Protein AF-A0A2V1B297-F1 (afdb_monomer_lite)

Foldseek 3Di:
DDDPDPPDPLPDDWAQDPVPRDIFRQDPVLVVVVVVCVVVVQDDPHSVSDDPVSVVVRVVVVVVVVVVVVVVVVVVPDDDDDDDDPDDDDDDDDDDDDDDDDDDDDDDADDQDDLPDPDDQLVLLVVLLVVLLVVDDDPVLSVLSVQLSCQCNVVVNGLSNLQRVLDLCSSVVVPRDPVSSNCSSVCSVVVSVVVVVVVVVD

Sequence (202 aa):
MRCTGPPCDKGPYCWCDPIGKKHYKLHTDTMTSLVEFVEDGNTLATHDDVPEDIREQLYAEDRLARERHQKASRSVGTSAGSLPSIPITITMLPPPAVGTPAPEVALAPKPIQRFDIPGYLDEQVEEYCTWQKSRVKKPSLKVEYQKACDLMIGEGMTLGLISRDRDPKFLTDNGVKRGPAEHVVGDIDYWFKSVKRVRSEE

Radius of gyration: 25.8 Å; chains: 1; bounding box: 70×40×76 Å

pLDDT: mean 76.39, std 18.32, range [30.8, 96.5]

Secondary structure (DSSP, 8-state):
----STTPTT-S-EEE-TTT--EEE--HHHHHHHHHHHHTT---SSGGGS-HHHHHHHHHHHHHHHHHHHHHHHSSS---------S-------------PPPP-PPPPPPPPP---SS-HHHHHHHHHHHHHHT---HHHHHHHHHHHHHHHHTT--HHHHHHH--THHHHHTT--HHHHHHHHHSHHHHHHHHHHHTT--

Structure (mmCIF, N/CA/C/O backbone):
data_AF-A0A2V1B297-F1
#
_entry.id   AF-A0A2V1B297-F1
#
loop_
_atom_site.group_PDB
_atom_site.id
_atom_site.type_symbol
_atom_site.label_atom_id
_atom_site.label_alt_id
_atom_site.label_comp_id
_atom_site.label_asym_id
_atom_site.label_entity_id
_atom_site.label_seq_id
_atom_site.pdbx_PDB_ins_code
_atom_site.Cartn_x
_atom_site.Cartn_y
_atom_site.Cartn_z
_atom_site.occupancy
_atom_site.B_iso_or_equiv
_atom_site.auth_seq_id
_atom_site.auth_comp_id
_atom_site.auth_asym_id
_atom_site.auth_atom_id
_atom_site.pdbx_PDB_model_num
ATOM 1 N N . MET A 1 1 ? 25.264 -10.785 -24.632 1.00 69.31 1 MET A N 1
ATOM 2 C CA . MET A 1 1 ? 23.968 -11.029 -23.954 1.00 69.31 1 MET A CA 1
ATOM 3 C C . MET A 1 1 ? 23.032 -11.852 -24.845 1.00 69.31 1 MET A C 1
ATOM 5 O O . MET A 1 1 ? 22.880 -11.517 -26.014 1.00 69.31 1 MET A O 1
ATOM 9 N N . ARG A 1 2 ? 22.429 -12.943 -24.350 1.00 67.81 2 ARG A N 1
ATOM 10 C CA . ARG A 1 2 ? 21.410 -13.729 -25.081 1.00 67.81 2 ARG A CA 1
ATOM 11 C C . ARG A 1 2 ? 20.150 -13.848 -24.227 1.00 67.81 2 ARG A C 1
ATOM 13 O O . ARG A 1 2 ? 20.245 -13.919 -23.005 1.00 67.81 2 ARG A O 1
ATOM 20 N N . CYS A 1 3 ? 18.981 -13.843 -24.859 1.00 75.25 3 CYS A N 1
ATOM 21 C CA . CYS A 1 3 ? 17.718 -14.078 -24.165 1.00 75.25 3 CYS A CA 1
ATOM 22 C C . CYS A 1 3 ? 17.668 -15.535 -23.677 1.00 75.25 3 CYS A C 1
ATOM 24 O O . CYS A 1 3 ? 17.818 -16.457 -24.476 1.00 75.25 3 CYS A O 1
ATOM 26 N N . THR A 1 4 ? 17.492 -15.741 -22.373 1.00 68.94 4 THR A N 1
ATOM 27 C CA . THR A 1 4 ? 17.574 -17.053 -21.709 1.00 68.94 4 THR A CA 1
ATOM 28 C C . THR A 1 4 ? 16.244 -17.819 -21.642 1.00 68.94 4 THR A C 1
ATOM 30 O O . THR A 1 4 ? 16.193 -18.851 -20.981 1.00 68.94 4 THR A O 1
ATOM 33 N N . GLY A 1 5 ? 15.174 -17.379 -22.323 1.00 59.84 5 GLY A N 1
ATOM 34 C CA . GLY A 1 5 ? 13.840 -17.982 -22.164 1.00 59.84 5 GLY A CA 1
ATOM 35 C C . GLY A 1 5 ? 12.956 -17.997 -23.425 1.00 59.84 5 GLY A C 1
ATOM 36 O O . GLY A 1 5 ? 12.858 -16.971 -24.103 1.00 59.84 5 GLY A O 1
ATOM 37 N N . PRO A 1 6 ? 12.262 -19.117 -23.729 1.00 62.09 6 PRO A N 1
ATOM 38 C CA . PRO A 1 6 ? 11.181 -19.168 -24.720 1.00 62.09 6 PRO A CA 1
ATOM 39 C C . PRO A 1 6 ? 9.761 -19.053 -24.103 1.00 62.09 6 PRO A C 1
ATOM 41 O O . PRO A 1 6 ? 9.524 -19.659 -23.058 1.00 62.09 6 PRO A O 1
ATOM 44 N N . PRO A 1 7 ? 8.781 -18.404 -24.781 1.00 63.16 7 PRO A N 1
ATOM 45 C CA . PRO A 1 7 ? 8.925 -17.401 -25.833 1.00 63.16 7 PRO A CA 1
ATOM 46 C C . PRO A 1 7 ? 8.947 -15.992 -25.220 1.00 63.16 7 PRO A C 1
ATOM 48 O O . PRO A 1 7 ? 8.016 -15.575 -24.532 1.00 63.16 7 PRO A O 1
ATOM 51 N N . CYS A 1 8 ? 10.009 -15.238 -25.497 1.00 72.94 8 CYS A N 1
ATOM 52 C CA . CYS A 1 8 ? 10.043 -13.814 -25.190 1.00 72.94 8 CYS A CA 1
ATOM 53 C C . CYS A 1 8 ? 9.167 -13.052 -26.198 1.00 72.94 8 CYS A C 1
ATOM 55 O O . CYS A 1 8 ? 9.425 -13.074 -27.400 1.00 72.94 8 CYS A O 1
ATOM 57 N N . ASP A 1 9 ? 8.140 -12.360 -25.706 1.00 75.62 9 ASP A N 1
ATOM 58 C CA . ASP A 1 9 ? 7.186 -11.575 -26.500 1.00 75.62 9 ASP A CA 1
ATOM 59 C C . ASP A 1 9 ? 7.693 -10.156 -26.830 1.00 75.62 9 ASP A C 1
ATOM 61 O O . ASP A 1 9 ? 7.004 -9.378 -27.490 1.00 75.62 9 ASP A O 1
ATOM 65 N N . LYS A 1 10 ? 8.900 -9.791 -26.375 1.00 77.44 10 LYS A N 1
ATOM 66 C CA . LYS A 1 10 ? 9.448 -8.427 -26.485 1.00 77.44 10 LYS A CA 1
ATOM 67 C C . LYS A 1 10 ? 10.115 -8.116 -27.826 1.00 77.44 10 LYS A C 1
ATOM 69 O O . LYS A 1 10 ? 10.533 -6.981 -28.046 1.00 77.44 10 LYS A O 1
ATOM 74 N N . GLY A 1 11 ? 10.132 -9.071 -28.755 1.00 74.88 11 GLY A N 1
ATOM 75 C CA . GLY A 1 11 ? 10.693 -8.908 -30.096 1.00 74.88 11 GLY A CA 1
ATOM 76 C C . GLY A 1 11 ? 12.152 -9.377 -30.196 1.00 74.88 11 GLY A C 1
ATOM 77 O O . GLY A 1 11 ? 12.584 -10.189 -29.382 1.00 74.88 11 GLY A O 1
ATOM 78 N N . PRO A 1 12 ? 12.910 -8.914 -31.207 1.00 76.56 12 PRO A N 1
ATOM 79 C CA . PRO A 1 12 ? 14.215 -9.486 -31.555 1.00 76.56 12 PRO A CA 1
ATOM 80 C C . PRO A 1 12 ? 15.309 -9.224 -30.511 1.00 76.56 12 PRO A C 1
ATOM 82 O O . PRO A 1 12 ? 16.232 -10.026 -30.384 1.00 76.56 12 PRO A O 1
ATOM 85 N N . TYR A 1 13 ? 15.196 -8.129 -29.754 1.00 83.44 13 TYR A N 1
ATOM 86 C CA . TYR A 1 13 ? 16.155 -7.750 -28.722 1.00 83.44 13 TYR A CA 1
ATOM 87 C C . TYR A 1 13 ? 15.430 -7.440 -27.420 1.00 83.44 13 TYR A C 1
ATOM 89 O O . TYR A 1 13 ? 14.494 -6.636 -27.377 1.00 83.44 13 TYR A O 1
ATOM 97 N N . CYS A 1 14 ? 15.882 -8.081 -26.349 1.00 86.00 14 CYS A N 1
ATOM 98 C CA . CYS A 1 14 ? 15.363 -7.851 -25.017 1.00 86.00 14 CYS A CA 1
ATOM 99 C C . CYS A 1 14 ? 16.476 -7.898 -23.979 1.00 86.00 14 CYS A C 1
ATOM 101 O O . CYS A 1 14 ? 17.446 -8.649 -24.118 1.00 86.00 14 CYS A O 1
ATOM 103 N N . TRP A 1 15 ? 16.261 -7.160 -22.903 1.00 86.38 15 TRP A N 1
ATOM 104 C CA . TRP A 1 15 ? 17.064 -7.226 -21.697 1.00 86.38 15 TRP A CA 1
ATOM 105 C C . TRP A 1 15 ? 16.245 -7.858 -20.571 1.00 86.38 15 TRP A C 1
ATOM 107 O O . TRP A 1 15 ? 15.050 -7.580 -20.443 1.00 86.38 15 TRP A O 1
ATOM 117 N N . CYS A 1 16 ? 16.862 -8.756 -19.806 1.00 84.69 16 CYS A N 1
ATOM 118 C CA . CYS A 1 16 ? 16.226 -9.421 -18.675 1.00 84.69 16 CYS A CA 1
ATOM 119 C C . CYS A 1 16 ? 16.702 -8.762 -17.385 1.00 84.69 16 CYS A C 1
ATOM 121 O O . CYS A 1 16 ? 17.894 -8.776 -17.095 1.00 84.69 16 CYS A O 1
ATOM 123 N N . ASP A 1 17 ? 15.769 -8.226 -16.607 1.00 83.19 17 ASP A N 1
ATOM 124 C CA . ASP A 1 17 ? 16.079 -7.675 -15.295 1.00 83.19 17 ASP A CA 1
ATOM 125 C C . ASP A 1 17 ? 16.599 -8.792 -14.369 1.00 83.19 17 ASP A C 1
ATOM 127 O O . ASP A 1 17 ? 15.891 -9.786 -14.150 1.00 83.19 17 ASP A O 1
ATOM 131 N N . PRO A 1 18 ? 17.822 -8.670 -13.825 1.00 76.12 18 PRO A N 1
ATOM 132 C CA . PRO A 1 18 ? 18.415 -9.712 -13.000 1.00 76.12 18 PRO A CA 1
ATOM 133 C C . PRO A 1 18 ? 17.659 -9.948 -11.691 1.00 76.12 18 PRO A C 1
ATOM 135 O O . PRO A 1 18 ? 17.649 -11.087 -11.208 1.00 76.12 18 PRO A O 1
ATOM 138 N N . ILE A 1 19 ? 16.975 -8.919 -11.179 1.00 75.00 19 ILE A N 1
ATOM 139 C CA . ILE A 1 19 ? 16.209 -8.939 -9.931 1.00 75.00 19 ILE A CA 1
ATOM 140 C C . ILE A 1 19 ? 14.794 -9.449 -10.205 1.00 75.00 19 ILE A C 1
ATOM 142 O O . ILE A 1 19 ? 14.358 -10.444 -9.631 1.00 75.00 19 ILE A O 1
ATOM 146 N N . GLY A 1 20 ? 14.072 -8.784 -11.109 1.00 72.75 20 GLY A N 1
ATOM 147 C CA . GLY A 1 20 ? 12.662 -9.073 -11.374 1.00 72.75 20 GLY A CA 1
ATOM 148 C C . GLY A 1 20 ? 12.407 -10.217 -12.357 1.00 72.75 20 GLY A C 1
ATOM 149 O O . GLY A 1 20 ? 11.249 -10.581 -12.563 1.00 72.75 20 GLY A O 1
ATOM 150 N N . LYS A 1 21 ? 13.451 -10.736 -13.026 1.00 79.88 21 LYS A N 1
ATOM 151 C CA . LYS A 1 21 ? 13.377 -11.690 -14.158 1.00 79.88 21 LYS A CA 1
ATOM 152 C C . LYS A 1 21 ? 12.421 -11.258 -15.277 1.00 79.88 21 LYS A C 1
ATOM 154 O O . LYS A 1 21 ? 11.993 -12.064 -16.103 1.00 79.88 21 LYS A O 1
ATOM 159 N N . LYS A 1 22 ? 12.073 -9.971 -15.324 1.00 83.00 22 LYS A N 1
ATOM 160 C CA . LYS A 1 22 ? 11.162 -9.397 -16.310 1.00 83.00 22 LYS A CA 1
ATOM 161 C C . LYS A 1 22 ? 11.946 -9.004 -17.554 1.00 83.00 22 LYS A C 1
ATOM 163 O O . LYS A 1 22 ? 13.012 -8.405 -17.466 1.00 83.00 22 LYS A O 1
ATOM 168 N N . HIS A 1 23 ? 11.383 -9.308 -18.718 1.00 85.62 23 HIS A N 1
ATOM 169 C CA . HIS A 1 23 ? 11.973 -8.934 -19.996 1.00 85.62 23 HIS A CA 1
ATOM 170 C C . HIS A 1 23 ? 11.463 -7.563 -20.443 1.00 85.62 23 HIS A C 1
ATOM 172 O O . HIS A 1 23 ? 10.252 -7.323 -20.503 1.00 85.62 23 HIS A O 1
ATOM 178 N N . TYR A 1 24 ? 12.398 -6.698 -20.809 1.00 85.12 24 TYR A N 1
ATOM 179 C CA . TYR A 1 24 ? 12.162 -5.385 -21.390 1.00 85.12 24 TYR A CA 1
ATOM 180 C C . TYR A 1 24 ? 12.586 -5.398 -22.852 1.00 85.12 24 TYR A C 1
ATOM 182 O O . TYR A 1 24 ? 13.583 -6.023 -23.219 1.00 85.12 24 TYR A O 1
ATOM 190 N N . LYS A 1 25 ? 11.809 -4.729 -23.702 1.00 86.44 25 LYS A N 1
ATOM 191 C CA . LYS A 1 25 ? 12.165 -4.558 -25.108 1.00 86.44 25 LYS A CA 1
ATOM 192 C C . LYS A 1 25 ? 13.308 -3.558 -25.204 1.00 86.44 25 LYS A C 1
ATOM 194 O O . LYS A 1 25 ? 13.199 -2.470 -24.654 1.00 86.44 25 LYS A O 1
ATOM 199 N N . LEU A 1 26 ? 14.361 -3.917 -25.930 1.00 86.31 26 LEU A N 1
ATOM 200 C CA . LEU A 1 26 ? 15.440 -2.985 -26.234 1.00 86.31 26 LEU A CA 1
ATOM 201 C C . LEU A 1 26 ? 15.063 -2.187 -27.482 1.00 86.31 26 LEU A C 1
ATOM 203 O O . LEU A 1 26 ? 14.904 -2.753 -28.568 1.00 86.31 26 LEU A O 1
ATOM 207 N N . HIS A 1 27 ? 14.870 -0.882 -27.306 1.00 83.62 27 HIS A N 1
ATOM 208 C CA . HIS A 1 27 ? 14.695 0.058 -28.406 1.00 83.62 27 HIS A CA 1
ATOM 209 C C . HIS A 1 27 ? 16.047 0.405 -29.041 1.00 83.62 27 HIS A C 1
ATOM 211 O O . HIS A 1 27 ? 17.101 0.188 -28.444 1.00 83.62 27 HIS A O 1
ATOM 217 N N . THR A 1 28 ? 16.015 0.913 -30.275 1.00 85.50 28 THR A N 1
ATOM 218 C CA . THR A 1 28 ? 17.227 1.270 -31.027 1.00 85.50 28 THR A CA 1
ATOM 219 C C . THR A 1 28 ? 18.096 2.257 -30.253 1.00 85.50 28 THR A C 1
ATOM 221 O O . THR A 1 28 ? 19.294 2.036 -30.156 1.00 85.50 28 THR A O 1
ATOM 224 N N . ASP A 1 29 ? 17.492 3.270 -29.633 1.00 84.44 29 ASP A N 1
ATOM 225 C CA . ASP A 1 29 ? 18.205 4.300 -28.868 1.00 84.44 29 ASP A CA 1
ATOM 226 C C . ASP A 1 29 ? 18.963 3.688 -27.683 1.00 84.44 29 ASP A C 1
ATOM 228 O O . ASP A 1 29 ? 20.157 3.916 -27.513 1.00 84.44 29 ASP A O 1
ATOM 232 N N . THR A 1 30 ? 18.300 2.812 -26.923 1.00 84.31 30 THR A N 1
ATOM 233 C CA . THR A 1 30 ? 18.918 2.067 -25.819 1.00 84.31 30 THR A CA 1
ATOM 234 C C . THR A 1 30 ? 20.037 1.146 -26.305 1.00 84.31 30 THR A C 1
ATOM 236 O O . THR A 1 30 ? 21.038 0.962 -25.619 1.00 84.31 30 THR A O 1
ATOM 239 N N . MET A 1 31 ? 19.883 0.551 -27.492 1.00 84.44 31 MET A N 1
ATOM 240 C CA . MET A 1 31 ? 20.926 -0.279 -28.092 1.00 84.44 31 MET A CA 1
ATOM 241 C C . MET A 1 31 ? 22.164 0.551 -28.440 1.00 84.44 31 MET A C 1
ATOM 243 O O . MET A 1 31 ? 23.273 0.087 -28.201 1.00 84.44 31 MET A O 1
ATOM 247 N N . THR A 1 32 ? 21.988 1.767 -28.960 1.00 86.31 32 THR A N 1
ATOM 248 C CA . THR A 1 32 ? 23.094 2.687 -29.260 1.00 86.31 32 THR A CA 1
ATOM 249 C C . THR A 1 32 ? 23.867 3.042 -27.994 1.00 86.31 32 THR A C 1
ATOM 251 O O . THR A 1 32 ? 25.082 2.891 -27.977 1.00 86.31 32 THR A O 1
ATOM 254 N N . SER A 1 33 ? 23.179 3.382 -26.899 1.00 84.81 33 SER A N 1
ATOM 255 C CA . SER A 1 33 ? 23.839 3.671 -25.616 1.00 84.81 33 SER A CA 1
ATOM 256 C C . SER A 1 33 ? 24.582 2.463 -25.038 1.00 84.81 33 SER A C 1
ATOM 258 O O . SER A 1 33 ? 25.640 2.611 -24.435 1.00 84.81 33 SER A O 1
ATOM 260 N N . LEU A 1 34 ? 24.061 1.246 -25.238 1.00 85.81 34 LEU A N 1
ATOM 261 C CA . LEU A 1 34 ? 24.774 0.022 -24.859 1.00 85.81 34 LEU A CA 1
ATOM 262 C C . LEU A 1 34 ? 26.034 -0.191 -25.705 1.00 85.81 34 LEU A C 1
ATOM 264 O O . LEU A 1 34 ? 27.029 -0.677 -25.180 1.00 85.81 34 LEU A O 1
ATOM 268 N N . VAL A 1 35 ? 25.999 0.148 -26.996 1.00 86.75 35 VAL A N 1
ATOM 269 C CA . VAL A 1 35 ? 27.168 0.061 -27.883 1.00 86.75 35 VAL A CA 1
ATOM 270 C C . VAL A 1 35 ? 28.227 1.081 -27.473 1.00 86.75 35 VAL A C 1
ATOM 272 O O . VAL A 1 35 ? 29.367 0.676 -27.270 1.00 86.75 35 VAL A O 1
ATOM 275 N N . GLU A 1 36 ? 27.848 2.343 -27.252 1.00 87.00 36 GLU A N 1
ATOM 276 C CA . GLU A 1 36 ? 28.748 3.399 -26.755 1.00 87.00 36 GLU A CA 1
ATOM 277 C C . GLU A 1 36 ? 29.416 2.983 -25.435 1.00 87.00 36 GLU A C 1
ATOM 279 O O . GLU A 1 36 ? 30.629 3.092 -25.278 1.00 87.00 36 GLU A O 1
ATOM 284 N N . PHE A 1 37 ? 28.651 2.382 -24.516 1.00 83.19 37 PHE A N 1
ATOM 285 C CA . PHE A 1 37 ? 29.191 1.881 -23.254 1.00 83.19 37 PHE A CA 1
ATOM 286 C C . PHE A 1 37 ? 30.263 0.789 -23.442 1.00 83.19 37 PHE A C 1
ATOM 288 O O . PHE A 1 37 ? 31.248 0.774 -22.701 1.00 83.19 37 PHE A O 1
ATOM 295 N N . VAL A 1 38 ? 30.110 -0.113 -24.426 1.00 86.31 38 VAL A N 1
ATOM 296 C CA . VAL A 1 38 ? 31.154 -1.105 -24.767 1.00 86.31 38 VAL A CA 1
ATOM 297 C C . VAL A 1 38 ? 32.351 -0.451 -25.453 1.00 86.31 38 VAL A C 1
ATOM 299 O O . VAL A 1 38 ? 33.488 -0.844 -25.189 1.00 86.31 38 VAL A O 1
ATOM 302 N N . GLU A 1 39 ? 32.118 0.526 -26.331 1.00 86.75 39 GLU A N 1
ATOM 303 C CA . GLU A 1 39 ? 33.178 1.260 -27.036 1.00 86.75 39 GLU A CA 1
ATOM 304 C C . GLU A 1 39 ? 34.076 2.045 -26.070 1.00 86.75 39 GLU A C 1
ATOM 306 O O . GLU A 1 39 ? 35.292 2.081 -26.262 1.00 86.75 39 GLU A O 1
ATOM 311 N N . ASP A 1 40 ? 33.510 2.542 -24.969 1.00 85.50 40 ASP A N 1
ATOM 312 C CA . ASP A 1 40 ? 34.232 3.177 -23.858 1.00 85.50 40 ASP A CA 1
ATOM 313 C C . ASP A 1 40 ? 35.070 2.191 -23.010 1.00 85.50 40 ASP A C 1
ATOM 315 O O . ASP A 1 40 ? 35.723 2.580 -22.039 1.00 85.50 40 ASP A O 1
ATOM 319 N N . GLY A 1 41 ? 35.094 0.905 -23.377 1.00 82.62 41 GLY A N 1
ATOM 320 C CA . GLY A 1 41 ? 35.921 -0.131 -22.753 1.00 82.62 41 GLY A CA 1
ATOM 321 C C . GLY A 1 41 ? 35.234 -0.908 -21.631 1.00 82.62 41 GLY A C 1
ATOM 322 O O . GLY A 1 41 ? 35.885 -1.715 -20.961 1.00 82.62 41 GLY A O 1
ATOM 323 N N . ASN A 1 42 ? 33.931 -0.706 -21.419 1.00 81.75 42 ASN A N 1
ATOM 324 C CA . ASN A 1 42 ? 33.175 -1.460 -20.425 1.00 81.75 42 ASN A CA 1
ATOM 325 C C . ASN A 1 42 ? 32.716 -2.822 -20.975 1.00 81.75 42 ASN A C 1
ATOM 327 O O . ASN A 1 42 ? 32.557 -3.031 -22.177 1.00 81.75 42 ASN A O 1
ATOM 331 N N . THR A 1 43 ? 32.501 -3.791 -20.084 1.00 82.12 43 THR A N 1
ATOM 332 C CA . THR A 1 43 ? 32.115 -5.158 -20.470 1.00 82.12 43 THR A CA 1
ATOM 333 C C . THR A 1 43 ? 30.604 -5.340 -20.369 1.00 82.12 43 THR A C 1
ATOM 335 O O . THR A 1 43 ? 30.041 -5.069 -19.32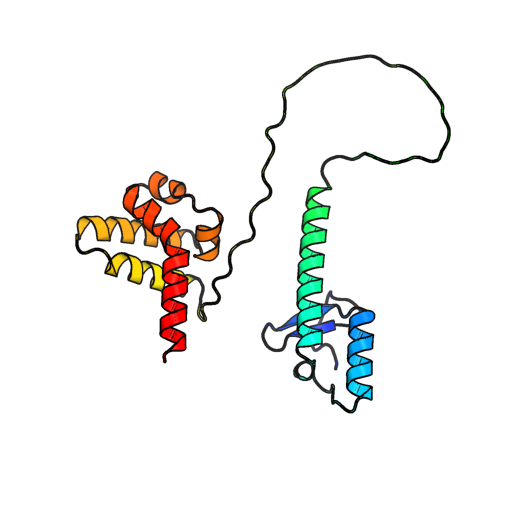3 1.00 82.12 43 THR A O 1
ATOM 338 N N . LEU A 1 44 ? 29.966 -5.856 -21.427 1.00 81.94 44 LEU A N 1
ATOM 339 C CA . LEU A 1 44 ? 28.544 -6.246 -21.467 1.00 81.94 44 LEU A CA 1
ATOM 340 C C . LEU A 1 44 ? 28.408 -7.743 -21.806 1.00 81.94 44 LEU A C 1
ATOM 342 O O . LEU A 1 44 ? 27.987 -8.137 -22.902 1.00 81.94 44 LEU A O 1
ATOM 346 N N . ALA A 1 45 ? 28.820 -8.614 -20.882 1.00 75.56 45 ALA A N 1
ATOM 347 C CA . ALA A 1 45 ? 28.794 -10.063 -21.096 1.00 75.56 45 ALA A CA 1
ATOM 348 C C . ALA A 1 45 ? 27.412 -10.653 -20.764 1.00 75.56 45 ALA A C 1
ATOM 350 O O . ALA A 1 45 ? 26.836 -11.433 -21.541 1.00 75.56 45 ALA A O 1
ATOM 351 N N . THR A 1 46 ? 26.865 -10.230 -19.631 1.00 77.19 46 THR A N 1
ATOM 352 C CA . THR A 1 46 ? 25.644 -10.719 -18.995 1.00 77.19 46 THR A CA 1
ATOM 353 C C . THR A 1 46 ? 24.587 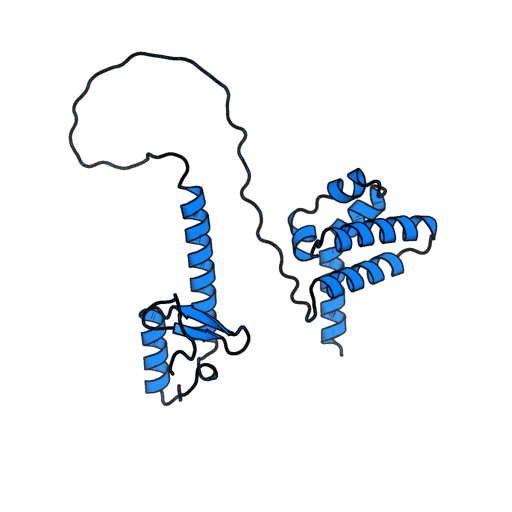-9.618 -18.900 1.00 77.19 46 THR A C 1
ATOM 355 O O . THR A 1 46 ? 24.847 -8.461 -19.214 1.00 77.19 46 THR A O 1
ATOM 358 N N . HIS A 1 47 ? 23.357 -9.980 -18.519 1.00 79.31 47 HIS A N 1
ATOM 359 C CA . HIS A 1 47 ? 22.295 -8.984 -18.316 1.00 79.31 47 HIS A CA 1
ATOM 360 C C . HIS A 1 47 ? 22.529 -8.128 -17.060 1.00 79.31 47 HIS A C 1
ATOM 362 O O . HIS A 1 47 ? 21.962 -7.044 -16.970 1.00 79.31 47 HIS A O 1
ATOM 368 N N . ASP A 1 48 ? 23.375 -8.577 -16.130 1.00 77.56 48 ASP A N 1
ATOM 369 C CA . ASP A 1 48 ? 23.771 -7.830 -14.929 1.00 77.56 48 ASP A CA 1
ATOM 370 C C . ASP A 1 48 ? 24.722 -6.662 -15.236 1.00 77.56 48 ASP A C 1
ATOM 372 O O . ASP A 1 48 ? 24.775 -5.695 -14.483 1.00 77.56 48 ASP A O 1
ATOM 376 N N . ASP A 1 49 ? 25.428 -6.716 -16.369 1.00 82.00 49 ASP A N 1
ATOM 377 C CA . ASP A 1 49 ? 26.449 -5.732 -16.746 1.00 82.00 49 ASP A CA 1
ATOM 378 C C . ASP A 1 49 ? 25.868 -4.444 -17.370 1.00 82.00 49 ASP A C 1
ATOM 380 O O . ASP A 1 49 ? 26.603 -3.594 -17.872 1.00 82.00 49 ASP A O 1
ATOM 384 N N . VAL A 1 50 ? 24.540 -4.296 -17.387 1.00 83.38 50 VAL A N 1
ATOM 385 C CA . VAL A 1 50 ? 23.878 -3.110 -17.943 1.00 83.38 50 VAL A CA 1
ATOM 386 C C . VAL A 1 50 ? 23.917 -1.946 -16.936 1.00 83.38 50 VAL A C 1
ATOM 388 O O . VAL A 1 50 ? 23.417 -2.100 -15.813 1.00 83.38 50 VAL A O 1
ATOM 391 N N . PRO A 1 51 ? 24.443 -0.764 -17.323 1.00 82.69 51 PRO A N 1
ATOM 392 C CA . PRO A 1 51 ? 24.504 0.426 -16.471 1.00 82.69 51 PRO A CA 1
ATOM 393 C C . PRO A 1 51 ? 23.150 0.833 -15.898 1.00 82.69 51 PRO A C 1
ATOM 395 O O . PRO A 1 51 ? 22.120 0.680 -16.555 1.00 82.69 51 PRO A O 1
ATOM 398 N N . GLU A 1 52 ? 23.158 1.400 -14.690 1.00 79.19 52 GLU A N 1
ATOM 399 C CA . GLU A 1 52 ? 21.935 1.868 -14.022 1.00 79.19 52 GLU A CA 1
ATOM 400 C C . GLU A 1 52 ? 21.175 2.893 -14.874 1.00 79.19 52 GLU A C 1
ATOM 402 O O . GLU A 1 52 ? 19.965 2.767 -15.019 1.00 79.19 52 GLU A O 1
ATOM 407 N N . ASP A 1 53 ? 21.875 3.818 -15.532 1.00 78.25 53 ASP A N 1
ATOM 408 C CA . ASP A 1 53 ? 21.254 4.862 -16.358 1.00 78.25 53 ASP A CA 1
ATOM 409 C C . ASP A 1 53 ? 20.418 4.267 -17.509 1.00 78.25 53 ASP A C 1
ATOM 411 O O . ASP A 1 53 ? 19.293 4.690 -17.785 1.00 78.25 53 ASP A O 1
ATOM 415 N N . ILE A 1 54 ? 20.933 3.207 -18.141 1.00 84.19 54 ILE A N 1
ATOM 416 C CA . ILE A 1 54 ? 20.253 2.491 -19.227 1.00 84.19 54 ILE A CA 1
ATOM 417 C C . ILE A 1 54 ? 19.088 1.653 -18.673 1.00 84.19 54 ILE A C 1
ATOM 419 O O . ILE A 1 54 ? 18.025 1.566 -19.299 1.00 84.19 54 ILE A O 1
ATOM 423 N N . ARG A 1 55 ? 19.246 1.066 -17.477 1.00 85.56 55 ARG A N 1
ATOM 424 C CA . ARG A 1 55 ? 18.159 0.356 -16.777 1.00 85.56 55 ARG A CA 1
ATOM 425 C C . ARG A 1 55 ? 17.016 1.304 -16.428 1.00 85.56 55 ARG A C 1
ATOM 427 O O . ARG A 1 55 ? 15.855 0.980 -16.684 1.00 85.56 55 ARG A O 1
ATOM 434 N N . GLU A 1 56 ? 17.326 2.488 -15.910 1.00 83.81 56 GLU A N 1
ATOM 435 C CA . GLU A 1 56 ? 16.336 3.509 -15.582 1.00 83.81 56 GLU A CA 1
ATOM 436 C C . GLU A 1 56 ? 15.579 3.977 -16.830 1.00 83.81 56 GLU A C 1
ATOM 438 O O . GLU A 1 56 ? 14.345 4.061 -16.798 1.00 83.81 56 GLU A O 1
ATOM 443 N N . GLN A 1 57 ? 16.278 4.189 -17.951 1.00 82.81 57 GLN A N 1
ATOM 444 C CA . GLN A 1 57 ? 15.639 4.531 -19.222 1.00 82.81 57 GLN A CA 1
ATOM 445 C C . GLN A 1 57 ? 14.639 3.452 -19.664 1.00 82.81 57 GLN A C 1
ATOM 447 O O . GLN A 1 57 ? 13.497 3.774 -19.999 1.00 82.81 57 GLN A O 1
ATOM 452 N N . LEU A 1 58 ? 15.011 2.170 -19.595 1.00 85.75 58 LEU A N 1
ATOM 453 C CA . LEU A 1 58 ? 14.109 1.061 -19.930 1.00 85.75 58 LEU A CA 1
ATOM 454 C C . LEU A 1 58 ? 12.883 0.998 -19.009 1.00 85.75 58 LEU A C 1
ATOM 456 O O . LEU A 1 58 ? 11.765 0.743 -19.470 1.00 85.75 58 LEU A O 1
ATOM 460 N N . TYR A 1 59 ? 13.053 1.266 -17.713 1.00 83.56 59 TYR A N 1
ATOM 461 C CA . TYR A 1 59 ? 11.936 1.332 -16.768 1.00 83.56 59 TYR A CA 1
ATOM 462 C C . TYR A 1 59 ? 11.011 2.520 -17.040 1.00 83.56 59 TYR A C 1
ATOM 464 O O . TYR A 1 59 ? 9.785 2.390 -16.940 1.00 83.56 59 TYR A O 1
ATOM 472 N N . ALA A 1 60 ? 11.574 3.674 -17.397 1.00 81.88 60 ALA A N 1
ATOM 473 C CA . ALA A 1 60 ? 10.811 4.856 -17.766 1.00 81.88 60 ALA A CA 1
ATOM 474 C C . ALA A 1 60 ? 10.026 4.630 -19.067 1.00 81.88 60 ALA A C 1
ATOM 476 O O . ALA A 1 60 ? 8.834 4.943 -19.119 1.00 81.88 60 ALA A O 1
ATOM 477 N N . GLU A 1 61 ? 10.646 4.033 -20.085 1.00 82.25 61 GLU A N 1
ATOM 478 C CA . GLU A 1 61 ? 9.999 3.693 -21.354 1.00 82.25 61 GLU A CA 1
ATOM 479 C C . GLU A 1 61 ? 8.869 2.671 -21.177 1.00 82.25 61 GLU A C 1
ATOM 481 O O . GLU A 1 61 ? 7.780 2.888 -21.710 1.00 82.25 61 GLU A O 1
ATOM 486 N N . ASP A 1 62 ? 9.056 1.611 -20.378 1.00 82.25 62 ASP A N 1
ATOM 487 C CA . ASP A 1 62 ? 7.987 0.645 -20.067 1.00 82.25 62 ASP A CA 1
ATOM 488 C C . ASP A 1 62 ? 6.822 1.324 -19.333 1.00 82.25 62 ASP A C 1
ATOM 490 O O . ASP A 1 62 ? 5.653 1.091 -19.653 1.00 82.25 62 ASP A O 1
ATOM 494 N N . ARG A 1 63 ? 7.119 2.229 -18.390 1.00 81.69 63 ARG A N 1
ATOM 495 C CA . ARG A 1 63 ? 6.096 3.019 -17.691 1.00 81.69 63 ARG A CA 1
ATOM 496 C C . ARG A 1 63 ? 5.320 3.906 -18.666 1.00 81.69 63 ARG A C 1
ATOM 498 O O . ARG A 1 63 ? 4.090 3.864 -18.667 1.00 81.69 63 ARG A O 1
ATOM 505 N N . LEU A 1 64 ? 6.010 4.632 -19.545 1.00 80.12 64 LEU A N 1
ATOM 506 C CA . LEU A 1 64 ? 5.388 5.482 -20.564 1.00 80.12 64 LEU A CA 1
ATOM 507 C C . LEU A 1 64 ? 4.588 4.672 -21.591 1.00 80.12 64 LEU A C 1
ATOM 509 O O . LEU A 1 64 ? 3.494 5.082 -21.977 1.00 80.12 64 LEU A O 1
ATOM 513 N N . ALA A 1 65 ? 5.086 3.516 -22.029 1.00 76.81 65 ALA A N 1
ATOM 514 C CA . ALA A 1 65 ? 4.367 2.624 -22.933 1.00 76.81 65 ALA A CA 1
ATOM 515 C C . ALA A 1 65 ? 3.076 2.108 -22.281 1.00 76.81 65 ALA A C 1
ATOM 517 O O . ALA A 1 65 ? 2.011 2.152 -22.902 1.00 76.81 65 ALA A O 1
ATOM 518 N N . ARG A 1 66 ? 3.129 1.712 -21.001 1.00 77.25 66 ARG A N 1
ATOM 519 C CA . ARG A 1 66 ? 1.941 1.324 -20.222 1.00 77.25 66 ARG A CA 1
ATOM 520 C C . ARG A 1 66 ? 0.950 2.475 -20.079 1.00 77.25 66 ARG A C 1
ATOM 522 O O . ARG A 1 66 ? -0.250 2.253 -20.219 1.00 77.25 66 ARG A O 1
ATOM 529 N N . GLU A 1 67 ? 1.422 3.697 -19.854 1.00 74.69 67 GLU A N 1
ATOM 530 C CA . GLU A 1 67 ? 0.571 4.890 -19.807 1.00 74.69 67 GLU A CA 1
ATOM 531 C C . GLU A 1 67 ? -0.077 5.200 -21.163 1.00 74.69 67 GLU A C 1
ATOM 533 O O . GLU A 1 67 ? -1.272 5.496 -21.215 1.00 74.69 67 GLU A O 1
ATOM 538 N N . ARG A 1 68 ? 0.664 5.095 -22.276 1.00 74.81 68 ARG A N 1
ATOM 539 C CA . ARG A 1 68 ? 0.112 5.263 -23.632 1.00 74.81 68 ARG A CA 1
ATOM 540 C C . ARG A 1 68 ? -0.924 4.193 -23.947 1.00 74.81 68 ARG A C 1
ATOM 542 O O . ARG A 1 68 ? -1.975 4.532 -24.471 1.00 74.81 68 ARG A O 1
ATOM 549 N N . HIS A 1 69 ? -0.680 2.935 -23.586 1.00 67.44 69 HIS A N 1
ATOM 550 C CA . HIS A 1 69 ? -1.655 1.856 -23.763 1.00 67.44 69 HIS A CA 1
ATOM 551 C C . HIS A 1 69 ? -2.896 2.051 -22.878 1.00 67.44 69 HIS A C 1
ATOM 553 O O . HIS A 1 69 ? -4.009 1.766 -23.316 1.00 67.44 69 HIS A O 1
ATOM 559 N N . GLN A 1 70 ? -2.753 2.603 -21.670 1.00 65.06 70 GLN A N 1
ATOM 560 C CA . GLN A 1 70 ? -3.895 3.002 -20.837 1.00 65.06 70 GLN A CA 1
ATOM 561 C C . GLN A 1 70 ? -4.673 4.184 -21.433 1.00 65.06 70 GLN A C 1
ATOM 563 O O . GLN A 1 70 ? -5.898 4.211 -21.362 1.00 65.06 70 GLN A O 1
ATOM 568 N N . LYS A 1 71 ? -3.993 5.154 -22.054 1.00 57.25 71 LYS A N 1
ATOM 569 C CA . LYS A 1 71 ? -4.643 6.265 -22.771 1.00 57.25 71 LYS A CA 1
ATOM 570 C C . LYS A 1 71 ? -5.321 5.795 -24.065 1.00 57.25 71 LYS A C 1
ATOM 572 O O . LYS A 1 71 ? -6.433 6.225 -24.340 1.00 57.25 71 LYS A O 1
ATOM 577 N N . ALA A 1 72 ? -4.699 4.875 -24.804 1.00 55.53 72 ALA A N 1
ATOM 578 C CA . ALA A 1 72 ? -5.219 4.316 -26.051 1.00 55.53 72 ALA A CA 1
ATOM 579 C C . ALA A 1 72 ? -6.413 3.370 -25.822 1.00 55.53 72 ALA A C 1
ATOM 581 O O . ALA A 1 72 ? -7.398 3.423 -26.554 1.00 55.53 72 ALA A O 1
ATOM 582 N N . SER A 1 73 ? -6.376 2.550 -24.765 1.00 51.69 73 SER A N 1
ATOM 583 C CA . SER A 1 73 ? -7.526 1.731 -24.343 1.00 51.69 73 SER A CA 1
ATOM 584 C C . SER A 1 73 ? -8.677 2.573 -23.785 1.00 51.69 73 SER A C 1
ATOM 586 O O . SER A 1 73 ? -9.830 2.197 -23.954 1.00 51.69 73 SER A O 1
ATOM 588 N N . ARG A 1 74 ? -8.391 3.753 -23.212 1.00 47.31 74 ARG A N 1
ATOM 589 C CA . ARG A 1 74 ? -9.404 4.780 -22.902 1.00 47.31 74 ARG A CA 1
ATOM 590 C C . ARG A 1 74 ? -9.949 5.514 -24.132 1.00 47.31 74 ARG A C 1
ATOM 592 O O . ARG A 1 74 ? -11.009 6.115 -24.024 1.00 47.31 74 ARG A O 1
ATOM 599 N N . SER A 1 75 ? -9.261 5.480 -25.277 1.00 44.03 75 SER A N 1
ATOM 600 C CA . SER A 1 75 ? -9.713 6.117 -26.525 1.00 44.03 75 SER A CA 1
ATOM 601 C C . SER A 1 75 ? -10.435 5.173 -27.495 1.00 44.03 75 SER A C 1
ATOM 603 O O . SER A 1 75 ? -10.913 5.623 -28.533 1.00 44.03 75 SER A O 1
ATOM 605 N N . VAL A 1 76 ? -10.577 3.882 -27.172 1.00 43.19 76 VAL A N 1
ATOM 606 C CA . VAL A 1 76 ? -11.494 2.971 -27.886 1.00 43.19 76 VAL A CA 1
ATOM 607 C C . VAL A 1 76 ? -12.876 3.103 -27.249 1.00 43.19 76 VAL A C 1
ATOM 609 O O . VAL A 1 76 ? -13.377 2.235 -26.545 1.00 43.19 76 VAL A O 1
ATOM 612 N N . GLY A 1 77 ? -13.444 4.286 -27.439 1.00 43.38 77 GLY A N 1
ATOM 613 C CA . GLY A 1 77 ? -14.703 4.722 -26.863 1.00 43.38 77 GLY A CA 1
ATOM 614 C C . GLY A 1 77 ? -15.150 5.992 -27.567 1.00 43.38 77 GLY A C 1
ATOM 615 O O . GLY A 1 77 ? -15.155 7.063 -26.974 1.00 43.38 77 GLY A O 1
ATOM 616 N N . THR A 1 78 ? -15.558 5.826 -28.827 1.00 34.59 78 THR A N 1
ATOM 617 C CA . THR A 1 78 ? -16.184 6.813 -29.730 1.00 34.59 78 THR A CA 1
ATOM 618 C C . THR A 1 78 ? -15.229 7.678 -30.563 1.00 34.59 78 THR A C 1
ATOM 620 O O . THR A 1 78 ? -14.443 8.481 -30.071 1.00 34.59 78 THR A O 1
ATOM 623 N N . SER A 1 79 ? -15.331 7.468 -31.874 1.00 41.59 79 SER A N 1
ATOM 624 C CA . SER A 1 79 ? -14.613 8.119 -32.966 1.00 41.59 79 SER A CA 1
ATOM 625 C C . SER A 1 79 ? -14.937 9.612 -33.122 1.00 41.59 79 SER A C 1
ATOM 627 O O . SER A 1 79 ? -16.079 10.005 -32.917 1.00 41.59 79 SER A O 1
ATOM 629 N N . ALA A 1 80 ? -13.955 10.355 -33.659 1.00 34.62 80 ALA A N 1
ATOM 630 C CA . ALA A 1 80 ? -14.050 11.663 -34.336 1.00 34.62 80 ALA A CA 1
ATOM 631 C C . ALA A 1 80 ? -14.516 12.870 -33.483 1.00 34.62 80 ALA A C 1
ATOM 633 O O . ALA A 1 80 ? -15.546 12.839 -32.836 1.00 34.62 80 ALA A O 1
ATOM 634 N N . GLY A 1 81 ? -13.858 14.027 -33.469 1.00 34.56 81 GLY A N 1
ATOM 635 C CA . GLY A 1 81 ? -12.671 14.501 -34.162 1.00 34.56 81 GLY A CA 1
ATOM 636 C C . GLY A 1 81 ? -12.421 15.965 -33.773 1.00 34.56 81 GLY A C 1
ATOM 637 O O . GLY A 1 81 ? -13.345 16.699 -33.438 1.00 34.56 81 GLY A O 1
ATOM 638 N N . SER A 1 82 ? -11.167 16.394 -33.831 1.00 33.81 82 SER A N 1
ATOM 639 C CA . SER A 1 82 ? -10.811 17.782 -34.122 1.00 33.81 82 SER A CA 1
ATOM 640 C C . SER A 1 82 ? -9.544 17.718 -34.967 1.00 33.81 82 SER A C 1
ATOM 642 O O . SER A 1 82 ? -8.498 17.269 -34.505 1.00 33.81 82 SER A O 1
ATOM 644 N N . LEU A 1 83 ? -9.686 18.048 -36.246 1.00 47.16 83 LEU A N 1
ATOM 645 C CA . LEU A 1 83 ? -8.615 18.170 -37.233 1.00 47.16 83 LEU A CA 1
ATOM 646 C C . LEU A 1 83 ? -8.637 19.620 -37.728 1.00 47.16 83 LEU A C 1
ATOM 648 O O . LEU A 1 83 ? -9.732 20.150 -37.928 1.00 47.16 83 LEU A O 1
ATOM 652 N N . PRO A 1 84 ? -7.506 20.235 -38.098 1.00 33.16 84 PRO A N 1
ATOM 653 C CA . PRO A 1 84 ? -7.485 21.031 -39.308 1.00 33.16 84 PRO A CA 1
ATOM 654 C C . PRO A 1 84 ? -7.399 20.080 -40.509 1.00 33.16 84 PRO A C 1
ATOM 656 O O . PRO A 1 84 ? -6.440 19.328 -40.678 1.00 33.16 84 PRO A O 1
ATOM 659 N N . SER A 1 85 ? -8.453 20.107 -41.320 1.00 32.81 85 SER A N 1
ATOM 660 C CA . SER A 1 85 ? -8.500 19.474 -42.633 1.00 32.81 85 SER A CA 1
ATOM 661 C C . SER A 1 85 ? -7.642 20.263 -43.622 1.00 32.81 85 SER A C 1
ATOM 663 O O . SER A 1 85 ? -7.716 21.488 -43.681 1.00 32.81 85 SER A O 1
ATOM 665 N N . ILE A 1 86 ? -6.934 19.555 -44.490 1.00 40.53 86 ILE A N 1
ATOM 666 C CA . ILE A 1 86 ? -7.039 19.818 -45.928 1.00 40.53 86 ILE A CA 1
ATOM 667 C C . ILE A 1 86 ? -7.576 18.476 -46.457 1.00 40.53 86 ILE A C 1
ATOM 669 O O . ILE A 1 86 ? -6.826 17.511 -46.285 1.00 40.53 86 ILE A O 1
ATOM 673 N N . PRO A 1 87 ? -8.832 18.313 -46.964 1.00 37.75 87 PRO A N 1
ATOM 674 C CA . PRO A 1 87 ? -9.351 18.952 -48.192 1.00 37.75 87 PRO A CA 1
ATOM 675 C C . PRO A 1 87 ? -10.905 19.167 -48.328 1.00 37.75 87 PRO A C 1
ATOM 677 O O . PRO A 1 87 ? -11.714 18.573 -47.626 1.00 37.75 87 PRO A O 1
ATOM 680 N N . ILE A 1 88 ? -11.270 20.030 -49.295 1.00 33.41 88 ILE A N 1
ATOM 681 C CA . ILE A 1 88 ? -12.455 20.139 -50.200 1.00 33.41 88 ILE A CA 1
ATOM 682 C C . ILE A 1 88 ? -13.901 19.888 -49.671 1.00 33.41 88 ILE A C 1
ATOM 684 O O . ILE A 1 88 ? -14.297 18.787 -49.305 1.00 33.41 88 ILE A O 1
ATOM 688 N N . THR A 1 89 ? -14.721 20.940 -49.792 1.00 36.03 89 THR A N 1
ATOM 689 C CA . THR A 1 89 ? -16.164 21.102 -49.509 1.00 36.03 89 THR A CA 1
ATOM 690 C C . THR A 1 89 ? -17.107 20.324 -50.439 1.00 36.03 89 THR A C 1
ATOM 692 O O . THR A 1 89 ? -17.010 20.524 -51.644 1.00 36.03 89 THR A O 1
ATOM 695 N N . ILE A 1 90 ? -18.121 19.618 -49.903 1.00 33.66 90 ILE A N 1
ATOM 696 C CA . ILE A 1 90 ? -19.473 19.504 -50.507 1.00 33.66 90 ILE A CA 1
ATOM 697 C C . ILE A 1 90 ? -20.540 19.482 -49.392 1.00 33.66 90 ILE A C 1
ATOM 699 O O . ILE A 1 90 ? -20.481 18.690 -48.456 1.00 33.66 90 ILE A O 1
ATOM 703 N N . THR A 1 91 ? -21.500 20.398 -49.506 1.00 41.53 91 THR A N 1
ATOM 704 C CA . THR A 1 91 ? -22.632 20.692 -48.610 1.00 41.53 91 THR A CA 1
ATOM 705 C C . THR A 1 91 ? -23.808 19.733 -48.829 1.00 41.53 91 THR A C 1
ATOM 707 O O . THR A 1 91 ? -24.093 19.452 -49.983 1.00 41.53 91 THR A O 1
ATOM 710 N N . MET A 1 92 ? -24.549 19.344 -47.777 1.00 30.80 92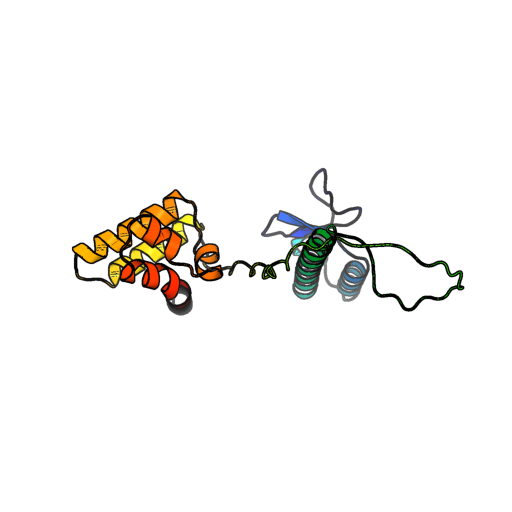 MET A N 1
ATOM 711 C CA . MET A 1 92 ? -26.029 19.232 -47.757 1.00 30.80 92 MET A CA 1
ATOM 712 C C . MET A 1 92 ? -26.564 19.062 -46.307 1.00 30.80 92 MET A C 1
ATOM 714 O O . MET A 1 92 ? -25.960 18.371 -45.493 1.00 30.80 92 MET A O 1
ATOM 718 N N . LEU A 1 93 ? -27.675 19.751 -46.007 1.00 34.78 93 LEU A N 1
ATOM 719 C CA . LEU A 1 93 ? -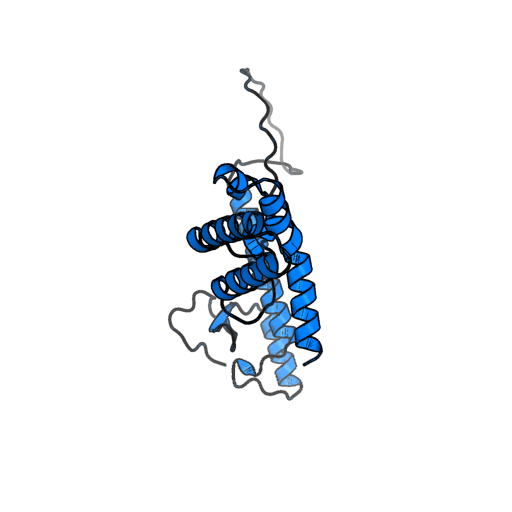28.376 19.959 -44.711 1.00 34.78 93 LEU A CA 1
ATOM 720 C C . LEU A 1 93 ? -29.330 18.767 -44.330 1.00 34.78 93 LEU A C 1
ATOM 722 O O . LEU A 1 93 ? -29.372 17.806 -45.093 1.00 34.78 93 LEU A O 1
ATOM 726 N N . PRO A 1 94 ? -30.096 18.766 -43.199 1.00 58.22 94 PRO A N 1
ATOM 727 C CA . PRO A 1 94 ? -30.315 17.624 -42.291 1.00 58.22 94 PRO A CA 1
ATOM 728 C C . PRO A 1 94 ? -31.817 17.200 -42.264 1.00 58.22 94 PRO A C 1
ATOM 730 O O . PRO A 1 94 ? -32.565 17.665 -43.130 1.00 58.22 94 PRO A O 1
ATOM 733 N N . PRO A 1 95 ? -32.322 16.342 -41.335 1.00 40.66 95 PRO A N 1
ATOM 734 C CA . PRO A 1 95 ? -32.977 16.842 -40.097 1.00 40.66 95 PRO A CA 1
ATOM 735 C C . PRO A 1 95 ? -32.967 15.782 -38.927 1.00 40.66 95 PRO A C 1
ATOM 737 O O . PRO A 1 95 ? -32.051 14.965 -38.907 1.00 40.66 95 PRO A O 1
ATOM 740 N N . PRO A 1 96 ? -33.842 15.796 -37.885 1.00 47.69 96 PRO A N 1
ATOM 741 C CA . PRO A 1 96 ? -33.494 16.316 -36.556 1.00 47.69 96 PRO A CA 1
ATOM 742 C C . PRO A 1 96 ? -33.760 15.372 -35.349 1.00 47.69 96 PRO A C 1
ATOM 744 O O . PRO A 1 96 ? -34.518 14.417 -35.437 1.00 47.69 96 PRO A O 1
ATOM 747 N N . ALA A 1 97 ? -33.196 15.778 -34.200 1.00 45.59 97 ALA A N 1
ATOM 748 C CA . ALA A 1 97 ? -33.674 15.644 -32.811 1.00 45.59 97 ALA A CA 1
ATOM 749 C C . ALA A 1 97 ? -33.998 14.255 -32.210 1.00 45.59 97 ALA A C 1
ATOM 751 O O . ALA A 1 97 ? -34.796 13.496 -32.734 1.00 45.59 97 ALA A O 1
ATOM 752 N N . VAL A 1 98 ? -33.485 14.010 -30.997 1.00 34.06 98 VAL A N 1
ATOM 753 C CA . VAL A 1 98 ? -34.260 13.797 -29.751 1.00 34.06 98 VAL A CA 1
ATOM 754 C C . VAL A 1 98 ? -33.252 13.718 -28.591 1.00 34.06 98 VAL A C 1
ATOM 756 O O . VAL A 1 98 ? -32.220 13.060 -28.690 1.00 34.06 98 VAL A O 1
ATOM 759 N N . GLY A 1 99 ? -33.512 14.484 -27.527 1.00 49.81 99 GLY A N 1
ATOM 760 C CA . GLY A 1 99 ? -32.604 14.680 -26.393 1.00 49.81 99 GLY A CA 1
ATOM 761 C C . GLY A 1 99 ? -32.544 13.508 -25.413 1.00 49.81 99 GLY A C 1
ATOM 762 O O . GLY A 1 99 ? -33.440 12.672 -25.399 1.00 49.81 99 GLY A O 1
ATOM 763 N N . THR A 1 100 ? -31.488 13.470 -24.592 1.00 40.00 100 THR A N 1
ATOM 764 C CA . THR A 1 100 ? -31.306 12.638 -23.378 1.00 40.00 100 THR A CA 1
ATOM 765 C C . THR A 1 100 ? -29.993 13.073 -22.682 1.00 40.00 100 THR A C 1
ATOM 767 O O . THR A 1 100 ? -29.144 13.675 -23.343 1.00 40.00 100 THR A O 1
ATOM 770 N N . PRO A 1 101 ? -29.884 12.934 -21.343 1.00 47.25 101 PRO A N 1
ATOM 771 C CA . PRO A 1 101 ? -29.259 13.918 -20.468 1.00 47.25 101 PRO A CA 1
ATOM 772 C C . PRO A 1 101 ? -27.736 13.796 -20.365 1.00 47.25 101 PRO A C 1
ATOM 774 O O . PRO A 1 101 ? -27.133 12.804 -20.762 1.00 47.25 101 PRO A O 1
ATOM 777 N N . ALA A 1 102 ? -27.131 14.860 -19.837 1.00 46.06 102 ALA A N 1
ATOM 778 C CA . ALA A 1 102 ? -25.692 15.027 -19.673 1.00 46.06 102 ALA A CA 1
ATOM 779 C C . ALA A 1 102 ? -25.026 13.831 -18.954 1.00 46.06 102 ALA A C 1
ATOM 781 O O . ALA A 1 102 ? -25.529 13.413 -17.908 1.00 46.06 102 ALA A O 1
ATOM 782 N N . PRO A 1 103 ? -23.885 13.313 -19.454 1.00 46.38 103 PRO A N 1
ATOM 783 C CA . PRO A 1 103 ? -23.128 12.292 -18.754 1.00 46.38 103 PRO A CA 1
ATOM 784 C C . PRO A 1 103 ? -22.228 12.939 -17.694 1.00 46.38 103 PRO A C 1
ATOM 786 O O . PRO A 1 103 ? -21.466 13.870 -17.960 1.00 46.38 103 PRO A O 1
ATOM 789 N N . GLU A 1 104 ? -22.344 12.422 -16.479 1.00 51.41 104 GLU A N 1
ATOM 790 C CA . GLU A 1 104 ? -21.499 12.716 -15.329 1.00 51.41 104 GLU A CA 1
ATOM 791 C C . GLU A 1 104 ? -20.039 12.326 -15.640 1.00 51.41 104 GLU A C 1
ATOM 793 O O . GLU A 1 104 ? -19.747 11.219 -16.096 1.00 51.41 104 GLU A O 1
ATOM 798 N N . VAL A 1 105 ? -19.115 13.274 -15.469 1.00 48.56 105 VAL A N 1
ATOM 799 C CA . VAL A 1 105 ? -17.707 13.154 -15.879 1.00 48.56 105 VAL A CA 1
ATOM 800 C C . VAL A 1 105 ? -16.968 12.183 -14.952 1.00 48.56 105 VAL A C 1
ATOM 802 O O . VAL A 1 105 ? -16.700 12.501 -13.795 1.00 48.56 105 VAL A O 1
ATOM 805 N N . ALA A 1 106 ? -16.596 11.004 -15.456 1.00 54.59 106 ALA A N 1
ATOM 806 C CA . ALA A 1 106 ? -15.830 10.019 -14.694 1.00 54.59 106 ALA A CA 1
ATOM 807 C C . ALA A 1 106 ? -14.353 10.439 -14.536 1.00 54.59 106 ALA A C 1
ATOM 809 O O . ALA A 1 106 ? -13.615 10.583 -15.514 1.00 54.59 106 ALA A O 1
ATOM 810 N N . LEU A 1 107 ? -13.915 10.613 -13.284 1.00 58.19 107 LEU A N 1
ATOM 811 C CA . LEU A 1 107 ? -12.534 10.926 -12.904 1.00 58.19 107 LEU A CA 1
ATOM 812 C C . LEU A 1 107 ? -11.596 9.749 -13.239 1.00 58.19 107 LEU A C 1
ATOM 814 O O . LEU A 1 107 ? -11.886 8.600 -12.909 1.00 58.19 107 LEU A O 1
ATOM 818 N N . ALA A 1 108 ? -10.438 10.018 -13.849 1.00 59.47 108 ALA A N 1
ATOM 819 C CA . ALA A 1 108 ? -9.438 8.979 -14.096 1.00 59.47 108 ALA A CA 1
ATOM 820 C C . ALA A 1 108 ? -8.922 8.368 -12.764 1.00 59.47 108 ALA A C 1
ATOM 822 O O . ALA A 1 108 ? -8.572 9.129 -11.858 1.00 59.47 108 ALA A O 1
ATOM 823 N N . PRO A 1 109 ? -8.823 7.026 -12.628 1.00 59.59 109 PRO A N 1
ATOM 824 C CA . PRO A 1 109 ? -8.344 6.376 -11.409 1.00 59.59 109 PRO A CA 1
ATOM 825 C C . PRO A 1 109 ? -6.893 6.740 -11.094 1.00 59.59 109 PRO A C 1
ATOM 827 O O . PRO A 1 109 ? -6.023 6.725 -11.970 1.00 59.59 109 PRO A O 1
ATOM 830 N N . LYS A 1 110 ? -6.644 7.042 -9.818 1.00 69.38 110 LYS A N 1
ATOM 831 C CA . LYS A 1 110 ? -5.321 7.380 -9.287 1.00 69.38 110 LYS A CA 1
ATOM 832 C C . LYS A 1 110 ? -4.367 6.171 -9.405 1.00 69.38 110 LYS A C 1
ATOM 834 O O . LYS A 1 110 ? -4.809 5.022 -9.328 1.00 69.38 110 LYS A O 1
ATOM 839 N N . PRO A 1 111 ? -3.055 6.375 -9.599 1.00 69.94 111 PRO A N 1
ATOM 840 C CA . PRO A 1 111 ? -2.087 5.287 -9.496 1.00 69.94 111 PRO A CA 1
ATOM 841 C C . PRO A 1 111 ? -2.045 4.734 -8.061 1.00 69.94 111 PRO A C 1
ATOM 843 O O . PRO A 1 111 ? -2.203 5.479 -7.095 1.00 69.94 111 PRO A O 1
ATOM 846 N N . ILE A 1 112 ? -1.851 3.418 -7.925 1.00 71.19 112 ILE A N 1
ATOM 847 C CA . ILE A 1 112 ? -1.670 2.764 -6.619 1.00 71.19 112 ILE A CA 1
ATOM 848 C C . ILE A 1 112 ? -0.329 3.218 -6.047 1.00 71.19 112 ILE A C 1
ATOM 850 O O . ILE A 1 112 ? 0.698 3.107 -6.723 1.00 71.19 112 ILE A O 1
ATOM 854 N N . GLN A 1 113 ? -0.332 3.718 -4.811 1.00 73.44 113 GLN A N 1
ATOM 855 C CA . GLN A 1 113 ? 0.908 4.064 -4.125 1.00 73.44 113 GLN A CA 1
ATOM 856 C C . GLN A 1 113 ? 1.662 2.784 -3.771 1.00 73.44 113 GLN A C 1
ATOM 858 O O . GLN A 1 113 ? 1.110 1.882 -3.147 1.00 73.44 113 GLN A O 1
ATOM 863 N N . ARG A 1 114 ? 2.928 2.693 -4.183 1.00 67.81 114 ARG A N 1
ATOM 864 C CA . ARG A 1 114 ? 3.811 1.606 -3.760 1.00 67.81 114 ARG A CA 1
ATOM 865 C C . ARG A 1 114 ? 4.562 2.053 -2.519 1.00 67.81 114 ARG A C 1
ATOM 867 O O . ARG A 1 114 ? 5.339 3.004 -2.573 1.00 67.81 114 ARG A O 1
ATOM 874 N N . PHE A 1 115 ? 4.312 1.362 -1.419 1.00 74.31 115 PHE A N 1
ATOM 875 C CA . PHE A 1 115 ? 5.118 1.479 -0.220 1.00 74.31 115 PHE A CA 1
ATOM 876 C C . PHE A 1 115 ? 6.328 0.572 -0.400 1.00 74.31 115 PHE A C 1
ATOM 878 O O . PHE A 1 115 ? 6.191 -0.638 -0.531 1.00 74.31 115 PHE A O 1
ATOM 885 N N . ASP A 1 116 ? 7.505 1.178 -0.494 1.00 73.00 116 ASP A N 1
ATOM 886 C CA . ASP A 1 116 ? 8.778 0.471 -0.631 1.00 73.00 116 ASP A CA 1
ATOM 887 C C . ASP A 1 116 ? 9.205 -0.094 0.734 1.00 73.00 116 ASP A C 1
ATOM 889 O O . ASP A 1 116 ? 10.124 0.410 1.381 1.00 73.00 116 ASP A O 1
ATOM 893 N N . ILE A 1 117 ? 8.413 -1.046 1.236 1.00 72.62 117 ILE A N 1
ATOM 894 C CA . ILE A 1 117 ? 8.699 -1.837 2.431 1.00 72.62 117 ILE A CA 1
ATOM 895 C C . ILE A 1 117 ? 9.065 -3.241 1.939 1.00 72.62 117 ILE A C 1
ATOM 897 O O . ILE A 1 117 ? 8.223 -3.905 1.332 1.00 72.62 117 ILE A O 1
ATOM 901 N N . PRO A 1 118 ? 10.303 -3.707 2.174 1.00 71.56 118 PRO A N 1
ATOM 902 C CA . PRO A 1 118 ? 10.674 -5.097 1.934 1.00 71.56 118 PRO A CA 1
ATOM 903 C C . PRO A 1 118 ? 9.775 -6.060 2.716 1.00 71.56 118 PRO A C 1
ATOM 905 O O . PRO A 1 118 ? 9.535 -5.819 3.898 1.00 71.56 118 PRO A O 1
ATOM 908 N N . GLY A 1 119 ? 9.338 -7.146 2.076 1.00 79.12 119 GLY A N 1
ATOM 909 C CA . GLY A 1 119 ? 8.456 -8.164 2.661 1.00 79.12 119 GLY A CA 1
ATOM 910 C C . GLY A 1 119 ? 7.226 -8.439 1.794 1.00 79.12 119 GLY A C 1
ATOM 911 O O . GLY A 1 119 ? 7.028 -7.790 0.760 1.00 79.12 119 GLY A O 1
ATOM 912 N N . TYR A 1 120 ? 6.395 -9.398 2.203 1.00 85.19 120 TYR A N 1
ATOM 913 C CA . TYR A 1 120 ? 5.158 -9.711 1.486 1.00 85.19 120 TYR A CA 1
ATOM 914 C C . TYR A 1 120 ? 4.057 -8.675 1.781 1.00 85.19 120 TYR A C 1
ATOM 916 O O . TYR A 1 120 ? 4.089 -7.964 2.785 1.00 85.19 120 TYR A O 1
ATOM 924 N N . LEU A 1 121 ? 3.111 -8.505 0.853 1.00 83.50 121 LEU A N 1
ATOM 925 C CA . LEU A 1 121 ? 2.100 -7.439 0.941 1.00 83.50 121 LEU A CA 1
ATOM 926 C C . LEU A 1 121 ? 1.089 -7.678 2.069 1.00 83.50 121 LEU A C 1
ATOM 928 O O . LEU A 1 121 ? 0.614 -6.722 2.674 1.00 83.50 121 LEU A O 1
ATOM 932 N N . ASP A 1 122 ? 0.763 -8.938 2.323 1.00 81.38 122 ASP A N 1
ATOM 933 C CA . ASP A 1 122 ? -0.043 -9.412 3.445 1.00 81.38 122 ASP A CA 1
ATOM 934 C C . ASP A 1 122 ? 0.672 -9.182 4.782 1.00 81.38 122 ASP A C 1
ATOM 936 O O . ASP A 1 122 ? 0.094 -8.561 5.672 1.00 81.38 122 ASP A O 1
ATOM 940 N N . GLU A 1 123 ? 1.955 -9.537 4.889 1.00 87.50 123 GLU A N 1
ATOM 941 C CA . GLU A 1 123 ? 2.763 -9.259 6.089 1.00 87.50 123 GLU A CA 1
ATOM 942 C C . GLU A 1 123 ? 2.827 -7.756 6.414 1.00 87.50 123 GLU A C 1
ATOM 944 O O . GLU A 1 123 ? 2.692 -7.354 7.570 1.00 87.50 123 GLU A O 1
ATOM 949 N N . GLN A 1 124 ? 2.958 -6.894 5.399 1.00 89.44 124 GLN A N 1
ATOM 950 C CA . GLN A 1 124 ? 2.933 -5.438 5.591 1.00 89.44 124 GLN A CA 1
ATOM 951 C C . GLN A 1 124 ? 1.598 -4.951 6.172 1.00 89.44 124 GLN A C 1
ATOM 953 O O . GLN A 1 124 ? 1.569 -4.050 7.014 1.00 89.44 124 GLN A O 1
ATOM 958 N N . VAL A 1 125 ? 0.482 -5.532 5.725 1.00 90.88 125 VAL A N 1
ATOM 959 C CA . VAL A 1 125 ? -0.853 -5.210 6.246 1.00 90.88 125 VAL A CA 1
ATOM 960 C C . VAL A 1 125 ? -0.983 -5.677 7.696 1.00 90.88 125 VAL A C 1
ATOM 962 O O . VAL A 1 125 ? -1.490 -4.925 8.531 1.00 90.88 125 VAL A O 1
ATOM 965 N N . GLU A 1 126 ? -0.479 -6.867 8.025 1.00 90.62 126 GLU A N 1
ATOM 966 C CA . GLU A 1 126 ? -0.455 -7.390 9.395 1.00 90.62 126 GLU A CA 1
ATOM 967 C C . GLU A 1 126 ? 0.384 -6.523 10.344 1.00 90.62 126 GLU A C 1
ATOM 969 O O . GLU A 1 126 ? -0.048 -6.219 11.466 1.00 90.62 126 GLU A O 1
ATOM 974 N N . GLU A 1 127 ? 1.557 -6.072 9.896 1.00 92.25 127 GLU A N 1
ATOM 975 C CA . GLU A 1 127 ? 2.438 -5.193 10.663 1.00 92.25 127 GLU A CA 1
ATOM 976 C C . GLU A 1 127 ? 1.769 -3.836 10.924 1.00 92.25 127 GLU A C 1
ATOM 978 O O . GLU A 1 127 ? 1.692 -3.380 12.072 1.00 92.25 127 GLU A O 1
ATOM 983 N N . TYR A 1 128 ? 1.189 -3.226 9.886 1.00 94.44 128 TYR A N 1
ATOM 984 C CA . TYR A 1 128 ? 0.410 -1.994 10.009 1.00 94.44 128 TYR A CA 1
ATOM 985 C C . TYR A 1 128 ? -0.749 -2.144 11.006 1.00 94.44 128 TYR A C 1
ATOM 987 O O . TYR A 1 128 ? -0.977 -1.292 11.871 1.00 94.44 128 TYR A O 1
ATOM 995 N N . CYS A 1 129 ? -1.462 -3.261 10.929 1.00 93.00 129 CYS A N 1
ATOM 996 C CA . CYS A 1 129 ? -2.564 -3.589 11.819 1.00 93.00 129 CYS A CA 1
ATOM 997 C C . CYS A 1 129 ? -2.130 -3.760 13.274 1.00 93.00 129 CYS A C 1
ATOM 999 O O . CYS A 1 129 ? -2.794 -3.288 14.207 1.00 93.00 129 CYS A O 1
ATOM 1001 N N . THR A 1 130 ? -0.991 -4.409 13.485 1.00 93.94 130 THR A N 1
ATOM 1002 C CA . THR A 1 130 ? -0.363 -4.536 14.801 1.00 93.94 130 THR A CA 1
ATOM 1003 C C . THR A 1 130 ? 0.009 -3.164 15.356 1.00 93.94 130 THR A C 1
ATOM 1005 O O . THR A 1 130 ? -0.322 -2.847 16.505 1.00 93.94 130 THR A O 1
ATOM 1008 N N . TRP A 1 131 ? 0.591 -2.307 14.519 1.00 95.12 131 TRP A N 1
ATOM 1009 C CA . TRP A 1 131 ? 0.916 -0.934 14.873 1.00 95.12 131 TRP A CA 1
ATOM 1010 C C . TRP A 1 131 ? -0.328 -0.111 15.244 1.00 95.12 131 TRP A C 1
ATOM 1012 O O . TRP A 1 131 ? -0.326 0.524 16.302 1.00 95.12 131 TRP A O 1
ATOM 1022 N N . GLN A 1 132 ? -1.425 -0.172 14.480 1.00 94.06 132 GLN A N 1
ATOM 1023 C CA . GLN A 1 132 ? -2.657 0.554 14.822 1.00 94.06 132 GLN A CA 1
ATOM 1024 C C . GLN A 1 132 ? -3.207 0.145 16.196 1.00 94.06 132 GLN A C 1
ATOM 1026 O O . GLN A 1 132 ? -3.502 0.989 17.048 1.00 94.06 132 GLN A O 1
ATOM 1031 N N . LYS A 1 133 ? -3.269 -1.164 16.469 1.00 93.81 133 LYS A N 1
ATOM 1032 C CA . LYS A 1 133 ? -3.740 -1.694 17.760 1.00 93.81 133 LYS A CA 1
ATOM 1033 C C . LYS A 1 133 ? -2.850 -1.275 18.935 1.00 93.81 133 LYS A C 1
ATOM 1035 O O . LYS A 1 133 ? -3.355 -1.122 20.051 1.00 93.81 133 LYS A O 1
ATOM 1040 N N . SER A 1 134 ? -1.549 -1.080 18.708 1.00 93.81 134 SER A N 1
ATOM 1041 C CA . SER A 1 134 ? -0.597 -0.652 19.745 1.00 93.81 134 SER A CA 1
ATOM 1042 C C . SER A 1 134 ? -0.882 0.766 20.265 1.00 93.81 134 SER A C 1
ATOM 1044 O O . SER A 1 134 ? -0.657 1.057 21.440 1.00 93.81 134 SER A O 1
ATOM 1046 N N . ARG A 1 135 ? -1.467 1.632 19.425 1.00 91.81 135 ARG A N 1
ATOM 1047 C CA . ARG A 1 135 ? -1.739 3.048 19.734 1.00 91.81 135 ARG A CA 1
ATOM 1048 C C . ARG A 1 135 ? -3.001 3.265 20.566 1.00 91.81 135 ARG A C 1
ATOM 1050 O O . ARG A 1 135 ? -3.291 4.384 20.988 1.00 91.81 135 ARG A O 1
ATOM 1057 N N . VAL A 1 136 ? -3.758 2.205 20.833 1.00 92.25 136 VAL A N 1
ATOM 1058 C CA . VAL A 1 136 ? -5.078 2.287 21.455 1.00 92.25 136 VAL A CA 1
ATOM 1059 C C . VAL A 1 136 ? -5.080 1.512 22.763 1.00 92.25 136 VAL A C 1
ATOM 1061 O O . VAL A 1 136 ? -4.887 0.305 22.779 1.00 92.25 136 VAL A O 1
ATOM 1064 N N . LYS A 1 137 ? -5.345 2.181 23.892 1.00 94.69 137 LYS A N 1
ATOM 1065 C CA . LYS A 1 137 ? -5.404 1.510 25.207 1.00 94.69 137 LYS A CA 1
ATOM 1066 C C . LYS A 1 137 ? -6.745 0.823 25.483 1.00 94.69 137 LYS A C 1
ATOM 1068 O O . LYS A 1 137 ? -6.779 -0.207 26.146 1.00 94.69 137 LYS A O 1
ATOM 1073 N N . LYS A 1 138 ? -7.855 1.389 24.996 1.00 96.50 138 LYS A N 1
ATOM 1074 C CA . LYS A 1 138 ? -9.211 0.904 25.305 1.00 96.50 138 LYS A CA 1
ATOM 1075 C C . LYS A 1 138 ? -9.499 -0.425 24.584 1.00 96.50 138 LYS A C 1
ATOM 1077 O O . LYS A 1 138 ? -9.465 -0.430 23.353 1.00 96.50 138 LYS A O 1
ATOM 1082 N N . PRO A 1 139 ? -9.866 -1.508 25.298 1.00 95.12 139 PRO A N 1
ATOM 1083 C CA . PRO A 1 139 ? -10.136 -2.809 24.677 1.00 95.12 139 PRO A CA 1
ATOM 1084 C C . PRO A 1 139 ? -11.255 -2.766 23.634 1.00 95.12 139 PRO A C 1
ATOM 1086 O O . PRO A 1 139 ? -11.105 -3.309 22.547 1.00 95.12 139 PRO A O 1
ATOM 1089 N N . SER A 1 140 ? -12.340 -2.042 23.918 1.00 93.50 140 SER A N 1
ATOM 1090 C CA . SER A 1 140 ? -13.469 -1.902 22.991 1.00 93.50 140 SER A CA 1
ATOM 1091 C C . SER A 1 140 ? -13.088 -1.237 21.671 1.00 93.50 140 SER A C 1
ATOM 1093 O O . SER A 1 140 ? -13.660 -1.574 20.644 1.00 93.50 140 SER A O 1
ATOM 1095 N N . LEU A 1 141 ? -12.116 -0.320 21.675 1.00 93.31 141 LEU A N 1
ATOM 1096 C CA . LEU A 1 141 ? -11.596 0.264 20.442 1.00 93.31 141 LEU A CA 1
ATOM 1097 C C . LEU A 1 141 ? -10.635 -0.695 19.739 1.00 93.31 141 LEU A C 1
ATOM 1099 O O . LEU A 1 141 ? -10.716 -0.805 18.524 1.00 93.31 141 LEU A O 1
ATOM 1103 N N . LYS A 1 142 ? -9.785 -1.435 20.467 1.00 94.94 142 LYS A N 1
ATOM 1104 C CA . LYS A 1 142 ? -8.917 -2.461 19.858 1.00 94.94 142 LYS A CA 1
ATOM 1105 C C . LYS A 1 142 ? -9.711 -3.492 19.050 1.00 94.94 142 LYS A C 1
ATOM 1107 O O . LYS A 1 142 ? -9.239 -3.893 17.995 1.00 94.94 142 LYS A O 1
ATOM 1112 N N . VAL A 1 143 ? -10.905 -3.873 19.513 1.00 96.12 143 VAL A N 1
ATOM 1113 C CA . VAL A 1 143 ? -11.809 -4.775 18.774 1.00 96.12 143 VAL A CA 1
ATOM 1114 C C . VAL A 1 143 ? -12.237 -4.174 17.431 1.00 96.12 143 VAL A C 1
ATOM 1116 O O . VAL A 1 143 ? -12.249 -4.880 16.431 1.00 96.12 143 VAL A O 1
ATOM 1119 N N . GLU A 1 144 ? -12.523 -2.871 17.370 1.00 96.31 144 GLU A N 1
ATOM 1120 C CA . GLU A 1 144 ? -12.876 -2.197 16.110 1.00 96.31 144 GLU A CA 1
ATOM 1121 C C . GLU A 1 144 ? -11.702 -2.172 15.124 1.00 96.31 144 GLU A C 1
ATOM 1123 O O . GLU A 1 144 ? -11.891 -2.424 13.938 1.00 96.31 144 GLU A O 1
ATOM 1128 N N . TYR A 1 145 ? -10.485 -1.904 15.612 1.00 94.25 145 TYR A N 1
ATOM 1129 C CA . TYR A 1 145 ? -9.279 -1.955 14.779 1.00 94.25 145 TYR A CA 1
ATOM 1130 C C . TYR A 1 145 ? -8.969 -3.380 14.315 1.00 94.25 145 TYR A C 1
ATOM 1132 O O . TYR A 1 145 ? -8.604 -3.569 13.162 1.00 94.25 145 TYR A O 1
ATOM 1140 N N . GLN A 1 146 ? -9.155 -4.387 15.177 1.00 95.31 146 GLN A N 1
ATOM 1141 C CA . GLN A 1 146 ? -9.003 -5.788 14.783 1.00 95.31 146 GLN A CA 1
ATOM 1142 C C . GLN A 1 146 ? -9.997 -6.154 13.680 1.00 95.31 146 GLN A C 1
ATOM 1144 O O . GLN A 1 146 ? -9.588 -6.684 12.658 1.00 95.31 146 GLN A O 1
ATOM 1149 N N . LYS A 1 147 ? -11.269 -5.777 13.834 1.00 95.94 147 LYS A N 1
ATOM 1150 C CA . LYS A 1 147 ? -12.293 -6.008 12.813 1.00 95.94 147 LYS A CA 1
ATOM 1151 C C . LYS A 1 147 ? -11.932 -5.359 11.473 1.00 95.94 147 LYS A C 1
ATOM 1153 O O . LYS A 1 147 ? -12.093 -5.983 10.431 1.00 95.94 147 LYS A O 1
ATOM 1158 N N . ALA A 1 148 ? -11.439 -4.120 11.492 1.00 95.50 148 ALA A N 1
ATOM 1159 C CA . ALA A 1 148 ? -10.988 -3.443 10.277 1.00 95.50 148 ALA A CA 1
ATOM 1160 C C . ALA A 1 148 ? -9.830 -4.189 9.595 1.00 95.50 148 ALA A C 1
ATOM 1162 O O . ALA A 1 148 ? -9.823 -4.342 8.377 1.00 95.50 148 ALA A O 1
ATOM 1163 N N . CYS A 1 149 ? -8.887 -4.688 10.391 1.00 93.25 149 CYS A N 1
ATOM 1164 C CA . CYS A 1 149 ? -7.763 -5.485 9.917 1.00 93.25 149 CYS A CA 1
ATOM 1165 C C . CYS A 1 149 ? -8.190 -6.820 9.311 1.00 93.25 149 CYS A C 1
ATOM 1167 O O . CYS A 1 149 ? -7.729 -7.159 8.226 1.00 93.25 149 CYS A O 1
ATOM 1169 N N . ASP A 1 150 ? -9.107 -7.535 9.963 1.00 93.75 150 ASP A N 1
ATOM 1170 C CA . ASP A 1 150 ? -9.626 -8.810 9.465 1.00 93.75 150 ASP A CA 1
ATOM 1171 C C . ASP A 1 150 ? -10.330 -8.627 8.112 1.00 93.75 150 ASP A C 1
ATOM 1173 O O . ASP A 1 150 ? -10.139 -9.431 7.204 1.00 93.75 150 ASP A O 1
ATOM 1177 N N . LEU A 1 151 ? -11.088 -7.534 7.946 1.00 93.69 151 LEU A N 1
ATOM 1178 C CA . LEU A 1 151 ? -11.718 -7.179 6.670 1.00 93.69 151 LEU A CA 1
ATOM 1179 C C . LEU A 1 151 ? -10.681 -6.873 5.584 1.00 93.69 151 LEU A C 1
ATOM 1181 O O . LEU A 1 151 ? -10.808 -7.350 4.462 1.00 93.69 151 LEU A O 1
ATOM 1185 N N . MET A 1 152 ? -9.646 -6.094 5.906 1.00 92.12 152 MET A N 1
ATOM 1186 C CA . MET A 1 152 ? -8.584 -5.775 4.949 1.00 92.12 152 MET A CA 1
ATOM 1187 C C . MET A 1 152 ? -7.831 -7.025 4.489 1.00 92.12 152 MET A C 1
ATOM 1189 O O . MET A 1 152 ? -7.618 -7.194 3.292 1.00 92.12 152 MET A O 1
ATOM 1193 N N . ILE A 1 153 ? -7.449 -7.901 5.419 1.00 89.12 153 ILE A N 1
ATOM 1194 C CA . ILE A 1 153 ? -6.720 -9.137 5.110 1.00 89.12 153 ILE A CA 1
ATOM 1195 C C . ILE A 1 153 ? -7.622 -10.112 4.345 1.00 89.12 153 ILE A C 1
ATOM 1197 O O . ILE A 1 153 ? -7.205 -10.653 3.324 1.00 89.12 153 ILE A O 1
ATOM 1201 N N . GLY A 1 154 ? -8.869 -10.297 4.791 1.00 89.25 154 GLY A N 1
ATOM 1202 C CA . GLY A 1 154 ? -9.828 -11.207 4.160 1.00 89.25 154 GLY A CA 1
ATOM 1203 C C . GLY A 1 154 ? -10.164 -10.841 2.712 1.00 89.25 154 GLY A C 1
ATOM 1204 O O . GLY A 1 154 ? -10.307 -11.730 1.878 1.00 89.25 154 GLY A O 1
ATOM 1205 N N . GLU A 1 155 ? -10.219 -9.545 2.398 1.00 87.94 155 GLU A N 1
ATOM 1206 C CA . GLU A 1 155 ? -10.443 -9.029 1.038 1.00 87.94 155 GLU A CA 1
ATOM 1207 C C . GLU A 1 155 ? -9.142 -8.885 0.219 1.00 87.94 155 GLU A C 1
ATOM 1209 O O . GLU A 1 155 ? -9.162 -8.400 -0.913 1.00 87.94 155 GLU A O 1
ATOM 1214 N N . GLY A 1 156 ? -7.982 -9.266 0.772 1.00 85.50 156 GLY A N 1
ATOM 1215 C CA . GLY A 1 156 ? -6.686 -9.135 0.095 1.00 85.50 156 GLY A CA 1
ATOM 1216 C C . GLY A 1 156 ? -6.279 -7.680 -0.182 1.00 85.50 156 GLY A C 1
ATOM 1217 O O . GLY A 1 156 ? -5.568 -7.391 -1.149 1.00 85.50 156 GLY A O 1
ATOM 1218 N N . MET A 1 157 ? -6.748 -6.739 0.640 1.00 89.12 157 MET A N 1
ATOM 1219 C CA . MET A 1 157 ? -6.481 -5.314 0.483 1.00 89.12 157 MET A CA 1
ATOM 1220 C C . MET A 1 157 ? -5.043 -4.994 0.876 1.00 89.12 157 MET A C 1
ATOM 1222 O O . MET A 1 157 ? -4.620 -5.207 2.008 1.00 89.12 157 MET A O 1
ATOM 1226 N N . THR A 1 158 ? -4.300 -4.393 -0.048 1.00 89.69 158 THR A N 1
ATOM 1227 C CA . THR A 1 158 ? -2.937 -3.919 0.219 1.00 89.69 158 THR A CA 1
ATOM 1228 C C . THR A 1 158 ? -2.956 -2.488 0.747 1.00 89.69 158 THR A C 1
ATOM 1230 O O . THR A 1 158 ? -3.816 -1.685 0.373 1.00 89.69 158 THR A O 1
ATOM 1233 N N . LEU A 1 159 ? -1.960 -2.113 1.554 1.00 90.06 159 LEU A N 1
ATOM 1234 C CA . LEU A 1 159 ? -1.836 -0.739 2.062 1.00 90.06 159 LEU A CA 1
ATOM 1235 C C . LEU A 1 159 ? -1.798 0.298 0.933 1.00 90.06 159 LEU A C 1
ATOM 1237 O O . LEU A 1 159 ? -2.407 1.362 1.040 1.00 90.06 159 LEU A O 1
ATOM 1241 N N . GLY A 1 160 ? -1.134 -0.033 -0.178 1.00 88.00 160 GLY A N 1
ATOM 1242 C CA . GLY A 1 160 ? -1.076 0.809 -1.374 1.00 88.00 160 GLY A CA 1
ATOM 1243 C C . GLY A 1 160 ? -2.443 1.075 -1.999 1.00 88.00 160 GLY A C 1
ATOM 1244 O O . GLY A 1 160 ? -2.722 2.195 -2.437 1.00 88.00 160 GLY A O 1
ATOM 1245 N N . LEU A 1 161 ? -3.305 0.054 -2.024 1.00 86.94 161 LEU A N 1
ATOM 1246 C CA . LEU A 1 161 ? -4.670 0.156 -2.533 1.00 86.94 161 LEU A CA 1
ATOM 1247 C C . LEU A 1 161 ? -5.533 1.026 -1.613 1.00 86.94 161 LEU A C 1
ATOM 1249 O O . LEU A 1 161 ? -6.234 1.916 -2.089 1.00 86.94 161 LEU A O 1
ATOM 1253 N N . ILE A 1 162 ? -5.415 0.830 -0.299 1.00 89.38 162 ILE A N 1
ATOM 1254 C CA . ILE A 1 162 ? -6.175 1.595 0.696 1.00 89.38 162 ILE A CA 1
ATOM 1255 C C . ILE A 1 162 ? -5.748 3.073 0.696 1.00 89.38 162 ILE A C 1
ATOM 1257 O O . ILE A 1 162 ? -6.602 3.962 0.674 1.00 89.38 162 ILE A O 1
ATOM 1261 N N . SER A 1 163 ? -4.441 3.366 0.638 1.00 86.81 163 SER A N 1
ATOM 1262 C CA . SER A 1 163 ? -3.941 4.754 0.618 1.00 86.81 163 SER A CA 1
ATOM 1263 C C . SER A 1 163 ? -4.318 5.515 -0.660 1.00 86.81 163 SER A C 1
ATOM 1265 O O . SER A 1 163 ? -4.367 6.748 -0.654 1.00 86.81 163 SER A O 1
ATOM 1267 N N . ARG A 1 164 ? -4.617 4.810 -1.760 1.00 83.69 164 ARG A N 1
ATOM 1268 C CA . ARG A 1 164 ? -5.021 5.435 -3.025 1.00 83.69 164 ARG A CA 1
ATOM 1269 C C . ARG A 1 164 ? -6.395 6.095 -2.932 1.00 83.69 164 ARG A C 1
ATOM 1271 O O . ARG A 1 164 ? -6.539 7.268 -3.289 1.00 83.69 164 ARG A O 1
ATOM 1278 N N . ASP A 1 165 ? -7.392 5.320 -2.525 1.00 80.31 165 ASP A N 1
ATOM 1279 C CA . ASP A 1 165 ? -8.793 5.741 -2.595 1.00 80.31 165 ASP A CA 1
ATOM 1280 C C . ASP A 1 165 ? -9.252 6.394 -1.286 1.00 80.31 165 ASP A C 1
ATOM 1282 O O . ASP A 1 165 ? -10.161 7.219 -1.297 1.00 80.31 165 ASP A O 1
ATOM 1286 N N . ARG A 1 166 ? -8.549 6.111 -0.180 1.00 82.69 166 ARG A N 1
ATOM 1287 C CA . ARG A 1 166 ? -8.798 6.624 1.174 1.00 82.69 166 ARG A CA 1
ATOM 1288 C C . ARG A 1 166 ? -10.263 6.664 1.596 1.00 82.69 166 ARG A C 1
ATOM 1290 O O . ARG A 1 166 ? -10.662 7.529 2.371 1.00 82.69 166 ARG A O 1
ATOM 1297 N N . ASP A 1 167 ? -11.052 5.725 1.100 1.00 87.50 167 ASP A N 1
ATOM 1298 C CA . ASP A 1 167 ? -12.465 5.659 1.415 1.00 87.50 167 ASP A CA 1
ATOM 1299 C C . ASP A 1 167 ? -12.678 4.749 2.633 1.00 87.50 167 ASP A C 1
ATOM 1301 O O . ASP A 1 167 ? -12.450 3.543 2.529 1.00 87.50 167 ASP A O 1
ATOM 1305 N N . PRO A 1 168 ? -13.109 5.274 3.795 1.00 91.44 168 PRO A N 1
ATOM 1306 C CA . PRO A 1 168 ? -13.424 4.442 4.950 1.00 91.44 168 PRO A CA 1
ATOM 1307 C C . PRO A 1 168 ? -14.740 3.674 4.782 1.00 91.44 168 PRO A C 1
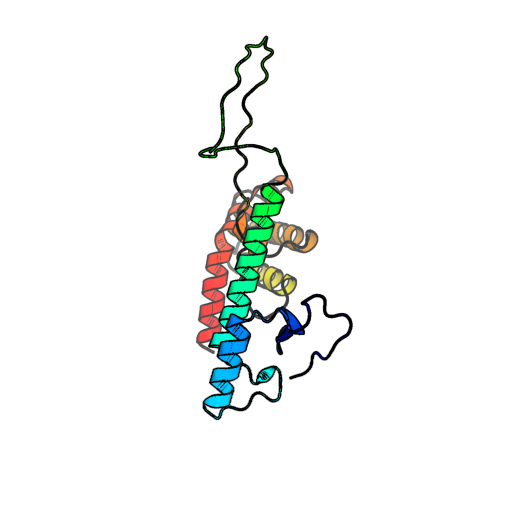ATOM 1309 O O . PRO A 1 168 ? -15.034 2.820 5.620 1.00 91.44 168 PRO A O 1
ATOM 1312 N N . LYS A 1 169 ? -15.538 3.947 3.734 1.00 92.19 169 LYS A N 1
ATOM 1313 C CA . LYS A 1 169 ? -16.868 3.347 3.564 1.00 92.19 169 LYS A CA 1
ATOM 1314 C C . LYS A 1 169 ? -16.843 1.833 3.546 1.00 92.19 169 LYS A C 1
ATOM 1316 O O . LYS A 1 169 ? -17.652 1.227 4.234 1.00 92.19 169 LYS A O 1
ATOM 1321 N N . PHE A 1 170 ? -15.873 1.210 2.875 1.00 89.75 170 PHE A N 1
ATOM 1322 C CA . PHE A 1 170 ? -15.802 -0.254 2.848 1.00 89.75 170 PHE A CA 1
ATOM 1323 C C . PHE A 1 170 ? -15.665 -0.857 4.259 1.00 89.75 170 PHE A C 1
ATOM 1325 O O . PHE A 1 170 ? -16.154 -1.952 4.510 1.00 89.75 170 PHE A O 1
ATOM 1332 N N . LEU A 1 171 ? -15.057 -0.140 5.208 1.00 92.81 171 LEU A N 1
ATOM 1333 C CA . LEU A 1 171 ? -14.968 -0.572 6.603 1.00 92.81 171 LEU A CA 1
ATOM 1334 C C . LEU A 1 171 ? -16.254 -0.257 7.368 1.00 92.81 171 LEU A C 1
ATOM 1336 O O . LEU A 1 171 ? -16.752 -1.101 8.116 1.00 92.81 171 LEU A O 1
ATOM 1340 N N . THR A 1 172 ? -16.803 0.948 7.199 1.00 95.69 172 THR A N 1
ATOM 1341 C CA . THR A 1 172 ? -18.011 1.357 7.928 1.00 95.69 172 THR A CA 1
ATOM 1342 C C . THR A 1 172 ? -19.246 0.584 7.493 1.00 95.69 172 THR A C 1
ATOM 1344 O O . THR A 1 172 ? -20.053 0.212 8.343 1.00 95.69 172 THR A O 1
ATOM 1347 N N . ASP A 1 173 ? -19.355 0.271 6.206 1.00 94.88 173 ASP A N 1
ATOM 1348 C CA . ASP A 1 173 ? -20.446 -0.515 5.628 1.00 94.88 173 ASP A CA 1
ATOM 1349 C C . ASP A 1 173 ? -20.388 -1.971 6.117 1.00 94.88 173 ASP A C 1
ATOM 1351 O O . ASP A 1 173 ? -21.418 -2.609 6.314 1.00 94.88 173 ASP A O 1
ATOM 1355 N N . ASN A 1 174 ? -19.188 -2.459 6.451 1.00 93.25 174 ASN A N 1
ATOM 1356 C CA . ASN A 1 174 ? -18.967 -3.748 7.112 1.00 93.25 174 ASN A CA 1
ATOM 1357 C C . ASN A 1 174 ? -18.987 -3.653 8.656 1.00 93.25 174 ASN A C 1
ATOM 1359 O O . ASN A 1 174 ? -18.598 -4.575 9.384 1.00 93.25 174 ASN A O 1
ATOM 1363 N N . GLY A 1 175 ? -19.491 -2.541 9.197 1.00 92.88 175 GLY A N 1
ATOM 1364 C CA . GLY A 1 175 ? -19.788 -2.363 10.615 1.00 92.88 175 GLY A CA 1
ATOM 1365 C C . GLY A 1 175 ? -18.574 -2.084 11.499 1.00 92.88 175 GLY A C 1
ATOM 1366 O O . GLY A 1 175 ? -18.606 -2.443 12.678 1.00 92.88 175 GLY A O 1
ATOM 1367 N N . VAL A 1 176 ? -17.498 -1.514 10.957 1.00 95.62 176 VAL A N 1
ATOM 1368 C CA . VAL A 1 176 ? -16.441 -0.868 11.751 1.00 95.62 176 VAL A CA 1
ATOM 1369 C C . VAL A 1 176 ? -16.911 0.535 12.133 1.00 95.62 176 VAL A C 1
ATOM 1371 O O . VAL A 1 176 ? -17.467 1.264 11.312 1.00 95.62 176 VAL A O 1
ATOM 1374 N N . LYS A 1 177 ? -16.683 0.965 13.377 1.00 96.50 177 LYS A N 1
ATOM 1375 C CA . LYS A 1 177 ? -16.995 2.352 13.763 1.00 96.50 177 LYS A CA 1
ATOM 1376 C C . LYS A 1 177 ? -16.237 3.369 12.902 1.00 96.50 177 LYS A C 1
ATOM 1378 O O . LYS A 1 177 ? -15.055 3.199 12.610 1.00 96.50 177 LYS A O 1
ATOM 1383 N N . ARG A 1 178 ? -16.896 4.497 12.606 1.00 95.62 178 ARG A N 1
ATOM 1384 C CA . ARG A 1 178 ? -16.346 5.576 11.766 1.00 95.62 178 ARG A CA 1
ATOM 1385 C C . ARG A 1 178 ? -14.940 6.019 12.183 1.00 95.62 178 ARG A C 1
ATOM 1387 O O . ARG A 1 178 ? -14.065 6.091 11.340 1.00 95.62 178 ARG A O 1
ATOM 1394 N N . GLY A 1 179 ? -14.714 6.299 13.469 1.00 94.62 179 GLY A N 1
ATOM 1395 C CA . GLY A 1 179 ? -13.408 6.774 13.953 1.00 94.62 179 GLY A CA 1
ATOM 1396 C C . GLY A 1 179 ? -12.251 5.816 13.621 1.00 94.62 179 GLY A C 1
ATOM 1397 O O . GLY A 1 179 ? -11.318 6.229 12.941 1.00 94.62 179 GLY A O 1
ATOM 1398 N N . PRO A 1 180 ? -12.307 4.544 14.060 1.00 94.12 180 PRO A N 1
ATOM 1399 C CA . PRO A 1 180 ? -11.335 3.525 13.668 1.00 94.12 180 PRO A CA 1
ATOM 1400 C C . PRO A 1 180 ? -11.156 3.377 12.153 1.00 94.12 180 PRO A C 1
ATOM 1402 O O . PRO A 1 180 ? -10.020 3.313 11.698 1.00 94.12 180 PRO A O 1
ATOM 1405 N N . ALA A 1 181 ? -12.243 3.384 11.373 1.00 94.94 181 ALA A N 1
ATOM 1406 C CA . ALA A 1 181 ? -12.166 3.291 9.914 1.00 94.94 181 ALA A CA 1
ATOM 1407 C C . ALA A 1 181 ? -11.381 4.461 9.291 1.00 94.94 181 ALA A C 1
ATOM 1409 O O . ALA A 1 181 ? -10.479 4.245 8.486 1.00 94.94 181 ALA A O 1
ATOM 1410 N N . GLU A 1 182 ? -11.669 5.694 9.712 1.00 94.06 182 GLU A N 1
ATOM 1411 C CA . GLU A 1 182 ? -10.970 6.901 9.247 1.00 94.06 182 GLU A CA 1
ATOM 1412 C C . GLU A 1 182 ? -9.474 6.854 9.608 1.00 94.06 182 GLU A C 1
ATOM 1414 O O . GLU A 1 182 ? -8.623 7.186 8.785 1.00 94.06 182 GLU A O 1
ATOM 1419 N N . HIS A 1 183 ? -9.130 6.380 10.811 1.00 94.06 183 HIS A N 1
ATOM 1420 C CA . HIS A 1 183 ? -7.735 6.233 11.240 1.00 94.06 183 HIS A CA 1
ATOM 1421 C C . HIS A 1 183 ? -6.980 5.152 10.463 1.00 94.06 183 HIS A C 1
ATOM 1423 O O . HIS A 1 183 ? -5.860 5.390 10.017 1.00 94.06 183 HIS A O 1
ATOM 1429 N N . VAL A 1 184 ? -7.581 3.975 10.277 1.00 93.62 184 VAL A N 1
ATOM 1430 C CA . VAL A 1 184 ? -6.981 2.861 9.523 1.00 93.62 184 VAL A CA 1
ATOM 1431 C C . VAL A 1 184 ? -6.657 3.270 8.088 1.00 93.62 184 VAL A C 1
ATOM 1433 O O . VAL A 1 184 ? -5.633 2.890 7.534 1.00 93.62 184 VAL A O 1
ATOM 1436 N N . VAL A 1 185 ? -7.510 4.080 7.477 1.00 93.25 185 VAL A N 1
ATOM 1437 C CA . VAL A 1 185 ? -7.303 4.522 6.102 1.00 93.25 185 VAL A CA 1
ATOM 1438 C C . VAL A 1 185 ? -6.359 5.731 6.026 1.00 93.25 185 VAL A C 1
ATOM 1440 O O . VAL A 1 185 ? -5.518 5.816 5.130 1.00 93.25 185 VAL A O 1
ATOM 1443 N N . GLY A 1 186 ? -6.469 6.666 6.972 1.00 90.94 186 GLY A N 1
ATOM 1444 C CA . GLY A 1 186 ? -5.702 7.912 6.979 1.00 90.94 186 GLY A CA 1
ATOM 1445 C C . GLY A 1 186 ? -4.257 7.778 7.463 1.00 90.94 186 GLY A C 1
ATOM 1446 O O . GLY A 1 186 ? -3.392 8.532 7.018 1.00 90.94 186 GLY A O 1
ATOM 1447 N N . ASP A 1 187 ? -3.967 6.819 8.344 1.00 93.06 187 ASP A N 1
ATOM 1448 C CA . ASP A 1 187 ? -2.669 6.739 9.024 1.00 93.06 187 ASP A CA 1
ATOM 1449 C C . ASP A 1 187 ? -1.599 5.959 8.237 1.00 93.06 187 ASP A C 1
ATOM 1451 O O . ASP A 1 187 ? -0.452 5.891 8.681 1.00 93.06 187 ASP A O 1
ATOM 1455 N N . ILE A 1 188 ? -1.934 5.371 7.083 1.00 91.56 188 ILE A N 1
ATOM 1456 C CA . ILE A 1 188 ? -1.022 4.506 6.308 1.00 91.56 188 ILE A CA 1
ATOM 1457 C C . ILE A 1 188 ? 0.271 5.241 5.933 1.00 91.56 188 ILE A C 1
ATOM 1459 O O . ILE A 1 188 ? 1.368 4.744 6.188 1.00 91.56 188 ILE A O 1
ATOM 1463 N N . ASP A 1 189 ? 0.165 6.461 5.401 1.00 88.19 189 ASP A N 1
ATOM 1464 C CA . ASP A 1 189 ? 1.336 7.271 5.040 1.00 88.19 189 ASP A CA 1
ATOM 1465 C C . ASP A 1 189 ? 2.209 7.608 6.252 1.00 88.19 189 ASP A C 1
ATOM 1467 O O . ASP A 1 189 ? 3.436 7.691 6.151 1.00 88.19 189 ASP A O 1
ATOM 1471 N N . TYR A 1 190 ? 1.572 7.867 7.396 1.00 90.44 190 TYR A N 1
ATOM 1472 C CA . TYR A 1 190 ? 2.271 8.207 8.628 1.00 90.44 190 TYR A CA 1
ATOM 1473 C C . TYR A 1 190 ? 3.052 7.001 9.149 1.00 90.44 190 TYR A C 1
ATOM 1475 O O . TYR A 1 190 ? 4.240 7.124 9.455 1.00 90.44 190 TYR A O 1
ATOM 1483 N N . TRP A 1 191 ? 2.412 5.832 9.182 1.00 92.12 191 TRP A N 1
ATOM 1484 C CA . TRP A 1 191 ? 3.068 4.587 9.552 1.00 92.12 191 TRP A CA 1
ATOM 1485 C C . TRP A 1 191 ? 4.234 4.267 8.616 1.00 92.12 191 TRP A C 1
ATOM 1487 O O . TRP A 1 191 ? 5.344 4.045 9.095 1.00 92.12 191 TRP A O 1
ATOM 1497 N N . PHE A 1 192 ? 4.040 4.359 7.299 1.00 88.31 192 PHE A N 1
ATOM 1498 C CA . PHE A 1 192 ? 5.104 4.101 6.329 1.00 88.31 192 PHE A CA 1
ATOM 1499 C C . PHE A 1 192 ? 6.336 4.988 6.560 1.00 88.31 192 PHE A C 1
ATOM 1501 O O . PHE A 1 192 ? 7.470 4.506 6.578 1.00 88.31 192 PHE A O 1
ATOM 1508 N N . LYS A 1 193 ? 6.128 6.288 6.808 1.00 88.69 193 LYS A N 1
ATOM 1509 C CA . LYS A 1 193 ? 7.218 7.216 7.153 1.00 88.69 193 LYS A CA 1
ATOM 1510 C C . LYS A 1 193 ? 7.916 6.834 8.459 1.00 88.69 193 LYS A C 1
ATOM 1512 O O . LYS A 1 193 ? 9.125 7.030 8.570 1.00 88.69 193 LYS A O 1
ATOM 1517 N N . SER A 1 194 ? 7.177 6.312 9.439 1.00 85.44 194 SER A N 1
ATOM 1518 C CA . SER A 1 194 ? 7.751 5.862 10.711 1.00 85.44 194 SER A CA 1
ATOM 1519 C C . SER A 1 194 ? 8.614 4.607 10.548 1.00 85.44 194 SER A C 1
ATOM 1521 O O . SER A 1 194 ? 9.736 4.592 11.044 1.00 85.44 194 SER A O 1
ATOM 1523 N N . VAL A 1 195 ? 8.162 3.621 9.765 1.00 84.12 195 VAL A N 1
ATOM 1524 C CA . VAL A 1 195 ? 8.918 2.391 9.475 1.00 84.12 195 VAL A CA 1
ATOM 1525 C C . VAL A 1 195 ? 10.200 2.702 8.705 1.00 84.12 195 VAL A C 1
ATOM 1527 O O . VAL A 1 195 ? 11.265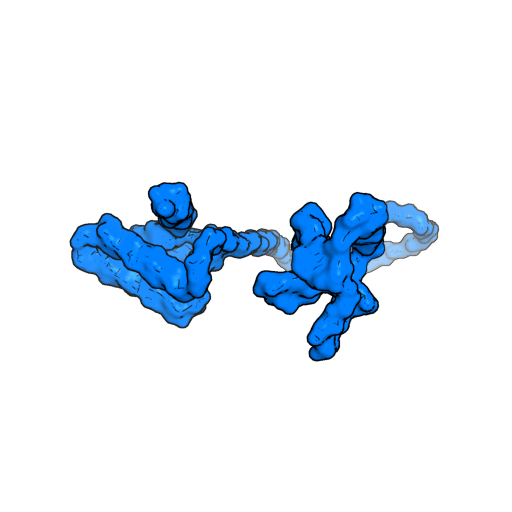 2.195 9.050 1.00 84.12 195 VAL A O 1
ATOM 1530 N N . LYS A 1 196 ? 10.138 3.596 7.706 1.00 78.00 196 LYS A N 1
ATOM 1531 C CA . LYS A 1 196 ? 11.336 4.021 6.965 1.00 78.00 196 LYS A CA 1
ATOM 1532 C C . LYS A 1 196 ? 12.395 4.671 7.852 1.00 78.00 196 LYS A C 1
ATOM 1534 O O . LYS A 1 196 ? 13.580 4.457 7.617 1.00 78.00 196 LYS A O 1
ATOM 1539 N N . ARG A 1 197 ? 11.983 5.453 8.854 1.00 75.88 197 ARG A N 1
ATOM 1540 C CA . ARG A 1 197 ? 12.917 6.085 9.793 1.00 75.88 197 ARG A CA 1
ATOM 1541 C C . ARG A 1 197 ? 13.636 5.042 10.644 1.00 75.88 197 ARG A C 1
ATOM 1543 O O . ARG A 1 197 ? 14.856 5.024 10.626 1.00 75.88 197 ARG A O 1
ATOM 1550 N N . VAL A 1 198 ? 12.881 4.149 11.288 1.00 73.88 198 VAL A N 1
ATOM 1551 C CA . VAL A 1 198 ? 13.436 3.108 12.172 1.00 73.88 198 VAL A CA 1
ATOM 1552 C C . VAL A 1 198 ? 14.460 2.242 11.435 1.00 73.88 198 VAL A C 1
ATOM 1554 O O . VAL A 1 198 ? 15.544 2.008 11.944 1.00 73.88 198 VAL A O 1
ATOM 1557 N N . ARG A 1 199 ? 14.163 1.844 10.193 1.00 69.00 199 ARG A N 1
ATOM 1558 C CA . ARG A 1 199 ? 15.052 0.991 9.384 1.00 69.00 199 ARG A CA 1
ATOM 1559 C C . ARG A 1 199 ? 16.277 1.705 8.803 1.00 69.00 199 ARG A C 1
ATOM 1561 O O . ARG A 1 199 ? 17.123 1.043 8.224 1.00 69.00 199 ARG A O 1
ATOM 1568 N N . SER A 1 200 ? 16.338 3.034 8.883 1.00 63.44 200 SER A N 1
ATOM 1569 C CA . SER A 1 200 ? 17.516 3.808 8.457 1.00 63.44 200 SER A CA 1
ATOM 1570 C C . SER A 1 200 ? 18.491 4.068 9.613 1.00 63.44 200 SER A C 1
ATOM 1572 O O . SER A 1 200 ? 19.580 4.583 9.380 1.00 63.44 200 SER A O 1
ATOM 1574 N N . GLU A 1 201 ? 18.079 3.777 10.849 1.00 55.94 201 GLU A N 1
ATOM 1575 C CA . GLU A 1 201 ? 18.836 4.018 12.085 1.00 55.94 201 GLU A CA 1
ATOM 1576 C C . GLU A 1 201 ? 19.407 2.717 12.691 1.00 55.94 201 GLU A C 1
ATOM 1578 O O . GLU A 1 201 ? 20.055 2.773 13.736 1.00 55.94 201 GLU A O 1
ATOM 1583 N N . GLU A 1 202 ? 19.178 1.572 12.038 1.00 49.25 202 GLU A N 1
ATOM 1584 C CA . GLU A 1 202 ? 19.644 0.223 12.407 1.00 49.25 202 GLU A CA 1
ATOM 1585 C C . GLU A 1 202 ? 20.738 -0.258 11.444 1.00 49.25 202 GLU A C 1
ATOM 1587 O O . GLU A 1 202 ? 21.772 -0.763 11.940 1.00 49.25 202 GLU A O 1
#